Protein AF-A0A3M7QZY3-F1 (afdb_monomer)

Mean predicted aligned error: 18.74 Å

Solvent-accessible surface area (backbone atoms only — not comparable to full-atom values): 17366 Å² total; per-residue (Å²): 142,83,80,92,88,80,87,80,82,87,77,86,80,84,83,79,82,82,81,81,77,74,77,78,84,79,78,80,78,82,78,78,77,80,82,85,79,83,83,73,90,80,89,80,89,82,90,88,85,90,79,90,83,82,89,81,88,88,88,88,86,81,90,84,89,88,88,87,87,89,83,90,83,85,89,82,87,89,84,93,89,85,88,78,99,73,88,78,83,75,83,80,70,74,72,79,73,74,78,81,77,80,66,89,74,76,69,55,39,64,63,30,32,34,32,35,35,32,21,83,37,77,43,65,54,68,61,48,37,74,73,40,78,64,35,47,69,46,72,93,83,41,80,39,32,40,35,54,48,79,83,55,56,31,41,34,42,40,31,48,74,18,42,33,39,37,33,56,17,58,44,70,67,44,38,53,51,38,50,50,51,52,40,53,52,48,36,74,73,75,43,87,48,43,89,38,77,74,41,79,61,38,35,32,36,37,38,62,73,83,46,72,45,67,58,68,64,53,33,71,77,36,51,94,42,35,49,73,50,65,95,82,39,79,40,35,39,34,51,44,76,81,59,66,34,40,36,41,39,30,48,70,21,40,34,38,37,42,33,39,54,93,59,44,66,87,65,108

Secondary structure (DSSP, 8-state):
----------PPPPPPPP---PPPPPPPPPPPPPP-----------------------------PPP------------------S------PPPP-------TT---EEEEEEEEEE-SS---HHHHHHHSTTEE--TTT-SEEEEEEETTEEEEEEETTSEEEEEEESSHHHHHHHHHHHHHHHHHTT-----EEEEEEEEEEEEE-SS---HHHHHHHTTTTEE--TTT-SEEEEEETTTTEEEEEETTSEEEEEE-HHHHGGG-

Organism: Brachionus plicatilis (NCBI:txid10195)

Nearest PDB structures (foldseek):
  1cdw-assembly1_A  TM=9.814E-01  e=2.011E-25  Homo sapiens
  1vok-assembly5_A  TM=9.642E-01  e=1.275E-24  Arabidopsis thaliana
  4b0a-assembly1_A  TM=9.811E-01  e=1.012E-23  Saccharomyces cerevisiae
  6e16-assembly1_A  TM=9.785E-01  e=9.046E-24  Saccharomyces cerevisiae S288C
  8cen-assembly1_O  TM=9.851E-01  e=2.931E-23  Saccharomyces cerevisiae

Sequence (268 aa):
MDSQFSPFGITPSPAMPGSLLMPPPSLPPPSLPPPLTNERPSDTPPHSSNEKERNSDSKAGSVPPQSAQNSLSFPSSINLASYNPFSVQAPSTPLPSVPSATDSHLQPTLQNIVSTVNLGCNLELKKIALYARNAEYNPKRFAAVIMRIRSPRTTALIFSSGKMVCTGAKSEEDSRLAARKYARIIQKLGFPAKFMDFKIQNIVGSIDVGFCLRLECFHTCHSQFSSYEPELFPGLIYRLHEPKVVLLIFVSGKVVITGELSKMLFFF

Radius of gyration: 35.69 Å; Cα contacts (8 Å, |Δi|>4): 357; chains: 1; bounding box: 70×137×85 Å

Structure (mmCIF, N/CA/C/O backbone):
data_AF-A0A3M7QZY3-F1
#
_entry.id   AF-A0A3M7QZY3-F1
#
loop_
_atom_site.gro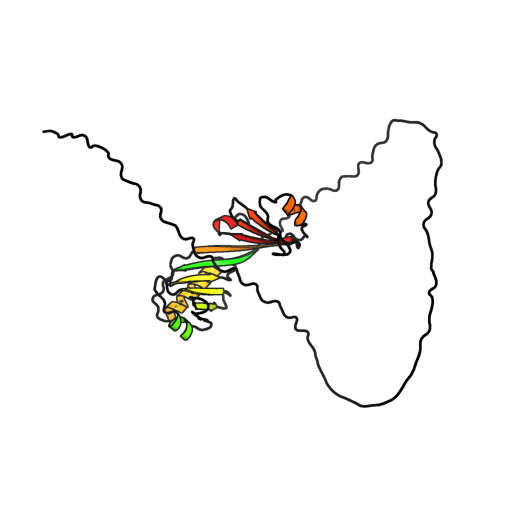up_PDB
_atom_site.id
_atom_site.type_symbol
_atom_site.label_atom_id
_atom_site.label_alt_id
_atom_site.label_comp_id
_atom_site.label_asym_id
_atom_site.label_entity_id
_atom_site.label_seq_id
_atom_site.pdbx_PDB_ins_code
_atom_site.Cartn_x
_atom_site.Cartn_y
_atom_site.Cartn_z
_atom_site.occupancy
_atom_site.B_iso_or_equiv
_atom_site.auth_seq_id
_atom_site.auth_comp_id
_atom_site.auth_asym_id
_atom_site.auth_atom_id
_atom_site.pdbx_PDB_model_num
ATOM 1 N N . MET A 1 1 ? -1.444 68.919 15.877 1.00 40.53 1 MET A N 1
ATOM 2 C CA . MET A 1 1 ? -0.970 69.409 14.568 1.00 40.53 1 MET A CA 1
ATOM 3 C C . MET A 1 1 ? 0.516 69.752 14.655 1.00 40.53 1 MET A C 1
ATOM 5 O O . MET A 1 1 ? 0.817 70.815 15.172 1.00 40.53 1 MET A O 1
ATOM 9 N N . ASP A 1 2 ? 1.485 68.986 14.141 1.00 39.25 2 ASP A N 1
ATOM 10 C CA . ASP A 1 2 ? 1.781 67.529 14.195 1.00 39.25 2 ASP A CA 1
ATOM 11 C C . ASP A 1 2 ? 3.149 67.297 13.491 1.00 39.25 2 ASP A C 1
ATOM 13 O O . ASP A 1 2 ? 3.568 68.156 12.722 1.00 39.25 2 ASP A O 1
ATOM 17 N N . SER A 1 3 ? 3.936 66.233 13.705 1.00 40.47 3 SER A N 1
ATOM 18 C CA . SER A 1 3 ? 3.799 65.010 14.526 1.00 40.47 3 SER A CA 1
ATOM 19 C C . SER A 1 3 ? 5.159 64.580 15.125 1.00 40.47 3 SER A C 1
ATOM 21 O O . SER A 1 3 ? 6.200 65.139 14.788 1.00 40.47 3 SER A O 1
ATOM 23 N N . GLN A 1 4 ? 5.184 63.545 15.977 1.00 42.88 4 GLN A N 1
ATOM 24 C CA . GLN A 1 4 ? 6.428 62.916 16.459 1.00 42.88 4 GLN A CA 1
ATOM 25 C C . GLN A 1 4 ? 7.163 62.145 15.344 1.00 42.88 4 GLN A C 1
ATOM 27 O O . GLN A 1 4 ? 6.519 61.460 14.554 1.00 42.88 4 GLN A O 1
ATOM 32 N N . PHE A 1 5 ? 8.501 62.162 15.359 1.00 39.72 5 PHE A N 1
ATOM 33 C CA . PHE A 1 5 ? 9.342 61.128 14.743 1.00 39.72 5 PHE A CA 1
ATOM 34 C C . PHE A 1 5 ? 10.592 60.892 15.599 1.00 39.72 5 PHE A C 1
ATOM 36 O O . PHE A 1 5 ? 11.385 61.803 15.826 1.00 39.72 5 PHE A O 1
ATOM 43 N N . SER A 1 6 ? 10.771 59.655 16.059 1.00 47.62 6 SER A N 1
ATOM 44 C CA . SER A 1 6 ? 11.966 59.168 16.751 1.00 47.62 6 SER A CA 1
ATOM 45 C C . SER A 1 6 ? 12.596 58.023 15.941 1.00 47.62 6 SER A C 1
ATOM 47 O O . SER A 1 6 ? 11.867 57.169 15.430 1.00 47.62 6 SER A O 1
ATOM 49 N N . PRO A 1 7 ? 13.932 57.969 15.791 1.00 48.97 7 PRO A N 1
ATOM 50 C CA . PRO A 1 7 ? 14.589 56.859 15.112 1.00 48.97 7 PRO A CA 1
ATOM 51 C C . PRO A 1 7 ? 14.766 55.679 16.078 1.00 48.97 7 PRO A C 1
ATOM 53 O O . PRO A 1 7 ? 15.514 55.764 17.051 1.00 48.97 7 PRO A O 1
ATOM 56 N N . PHE A 1 8 ? 14.093 54.560 15.804 1.00 40.59 8 PHE A N 1
ATOM 57 C CA . PHE A 1 8 ? 14.318 53.311 16.534 1.00 40.59 8 PHE A CA 1
ATOM 58 C C . PHE A 1 8 ? 15.637 52.657 16.103 1.00 40.59 8 PHE A C 1
ATOM 60 O O . PHE A 1 8 ? 15.857 52.393 14.922 1.00 40.59 8 PHE A O 1
ATOM 67 N N . GLY A 1 9 ? 16.499 52.359 17.077 1.00 36.09 9 GLY A N 1
ATOM 68 C CA . GLY A 1 9 ? 17.699 51.554 16.859 1.00 36.09 9 GLY A CA 1
ATOM 69 C C . GLY A 1 9 ? 17.352 50.081 16.635 1.00 36.09 9 GLY A C 1
ATOM 70 O O . GLY A 1 9 ? 16.555 49.507 17.375 1.00 36.09 9 GLY A O 1
ATOM 71 N N . ILE A 1 10 ? 17.974 49.463 15.630 1.00 41.94 10 ILE A N 1
ATOM 72 C CA . ILE A 1 10 ? 17.834 48.033 15.339 1.00 41.94 10 ILE A CA 1
ATOM 73 C C . ILE A 1 10 ? 18.952 47.279 16.063 1.00 41.94 10 ILE A C 1
ATOM 75 O O . ILE A 1 10 ? 20.116 47.368 15.675 1.00 41.94 10 ILE A O 1
ATOM 79 N N . THR A 1 11 ? 18.604 46.512 17.095 1.00 47.97 11 THR A N 1
ATOM 80 C CA . THR A 1 11 ? 19.491 45.503 17.689 1.00 47.97 11 THR A CA 1
ATOM 81 C C . THR A 1 11 ? 19.169 44.120 17.105 1.00 47.97 11 THR A C 1
ATOM 83 O O . THR A 1 11 ? 17.997 43.743 17.035 1.00 47.97 11 THR A O 1
ATOM 86 N N . PRO A 1 12 ? 20.167 43.335 16.656 1.00 41.22 12 PRO A N 1
ATOM 87 C CA . PRO A 1 12 ? 19.924 41.984 16.160 1.00 41.22 12 PRO A CA 1
ATOM 88 C C . PRO A 1 12 ? 19.652 41.015 17.321 1.00 41.22 12 PRO A C 1
ATOM 90 O O . PRO A 1 12 ? 20.386 40.977 18.308 1.00 41.22 12 PRO A O 1
ATOM 93 N N . SER A 1 13 ? 18.595 40.213 17.186 1.00 45.47 13 SER A N 1
ATOM 94 C CA . SER A 1 13 ? 18.202 39.192 18.167 1.00 45.47 13 SER A CA 1
ATOM 95 C C . SER A 1 13 ? 19.111 37.950 18.077 1.00 45.47 13 SER A C 1
ATOM 97 O O . SER A 1 13 ? 19.493 37.575 16.964 1.00 45.47 13 SER A O 1
ATOM 99 N N . PRO A 1 14 ? 19.474 37.287 19.195 1.00 43.03 14 PRO A N 1
ATOM 100 C CA . PRO A 1 14 ? 20.371 36.133 19.171 1.00 43.03 14 PRO A CA 1
ATOM 101 C C . PRO A 1 14 ? 19.704 34.884 18.573 1.00 43.03 14 PRO A C 1
ATOM 103 O O . PRO A 1 14 ? 18.538 34.585 18.833 1.00 43.03 14 PRO A O 1
ATOM 106 N N . ALA A 1 15 ? 20.472 34.125 17.790 1.00 43.81 15 ALA A N 1
ATOM 107 C CA . ALA A 1 15 ? 20.005 32.900 17.148 1.00 43.81 15 ALA A CA 1
ATOM 108 C C . ALA A 1 15 ? 19.768 31.764 18.163 1.00 43.81 15 ALA A C 1
ATOM 110 O O . ALA A 1 15 ? 20.633 31.455 18.983 1.00 43.81 15 ALA A O 1
ATOM 111 N N . MET A 1 16 ? 18.612 31.102 18.062 1.00 48.75 16 MET A N 1
ATOM 112 C CA . MET A 1 16 ? 18.314 29.876 18.812 1.00 48.75 16 MET A CA 1
ATOM 113 C C . MET A 1 16 ? 19.121 28.687 18.252 1.00 48.75 16 MET A C 1
ATOM 115 O O . MET A 1 16 ? 19.175 28.527 17.029 1.00 48.75 16 MET A O 1
ATOM 119 N N . PRO A 1 17 ? 19.720 27.827 19.099 1.00 41.06 17 PRO A N 1
ATOM 120 C CA . PRO A 1 17 ? 20.442 26.642 18.642 1.00 41.06 17 PRO A CA 1
ATOM 121 C C . PRO A 1 17 ? 19.494 25.576 18.068 1.00 41.06 17 PRO A C 1
ATOM 123 O O . PRO A 1 17 ? 18.331 25.467 18.455 1.00 41.06 17 PRO A O 1
ATOM 126 N N . GLY A 1 18 ? 20.011 24.796 17.115 1.00 40.78 18 GLY A N 1
ATOM 127 C CA . GLY A 1 18 ? 19.210 23.968 16.212 1.00 40.78 18 GLY A CA 1
ATOM 128 C C . GLY A 1 18 ? 18.364 22.883 16.882 1.00 40.78 18 GLY A C 1
ATOM 129 O O . GLY A 1 18 ? 18.852 22.064 17.662 1.00 40.78 18 GLY A O 1
ATOM 130 N N . SER A 1 19 ? 17.095 22.815 16.481 1.00 38.75 19 SER A N 1
ATOM 131 C CA . SER A 1 19 ? 16.216 21.682 16.747 1.00 38.75 19 SER A CA 1
ATOM 132 C C . SER A 1 19 ? 16.659 20.461 15.933 1.00 38.75 19 SER A C 1
ATOM 134 O O . SER A 1 19 ? 16.515 20.409 14.711 1.00 38.75 19 SER A O 1
ATOM 136 N N . LEU A 1 20 ? 17.178 19.444 16.625 1.00 39.75 20 LEU A N 1
ATOM 137 C CA . LEU A 1 20 ? 17.448 18.128 16.046 1.00 39.75 20 LEU A CA 1
ATOM 138 C C . LEU A 1 20 ? 16.134 17.489 15.569 1.00 39.75 20 LEU A C 1
ATOM 140 O O . LEU A 1 20 ? 15.381 16.918 16.359 1.00 39.75 20 LEU A O 1
ATOM 144 N N . LEU A 1 21 ? 15.863 17.568 14.264 1.00 40.03 21 LEU A N 1
ATOM 145 C CA . LEU A 1 21 ? 14.809 16.783 13.627 1.00 40.03 21 LEU A CA 1
ATOM 146 C C . LEU A 1 21 ? 15.160 15.294 13.724 1.00 40.03 21 LEU A C 1
ATOM 148 O O . LEU A 1 21 ? 16.000 14.792 12.976 1.00 40.03 21 LEU A O 1
ATOM 152 N N . MET A 1 22 ? 14.481 14.572 14.619 1.00 44.81 22 MET A N 1
ATOM 153 C CA . MET A 1 22 ? 14.466 13.111 14.564 1.00 44.81 22 MET A CA 1
ATOM 154 C C . MET A 1 22 ? 13.902 12.663 13.204 1.00 44.81 22 MET A C 1
ATOM 156 O O . MET A 1 22 ? 12.839 13.150 12.803 1.00 44.81 22 MET A O 1
ATOM 160 N N . PRO A 1 23 ? 14.556 11.723 12.497 1.00 43.47 23 PRO A N 1
ATOM 161 C CA . PRO A 1 23 ? 13.989 11.154 11.284 1.00 43.47 23 PRO A CA 1
ATOM 162 C C . PRO A 1 23 ? 12.699 10.379 11.614 1.00 43.47 23 PRO A C 1
ATOM 164 O O . PRO A 1 23 ? 12.595 9.779 12.689 1.00 43.47 23 PRO A O 1
ATOM 167 N N . PRO A 1 24 ? 11.701 10.367 10.710 1.00 47.47 24 PRO A N 1
ATOM 168 C CA . PRO A 1 24 ? 10.475 9.608 10.920 1.00 47.47 24 PRO A CA 1
ATOM 169 C C . PRO A 1 24 ? 10.773 8.100 11.011 1.00 47.47 24 PRO A C 1
ATOM 171 O O . PRO A 1 24 ? 11.695 7.621 10.346 1.00 47.47 24 PRO A O 1
ATOM 174 N N . PRO A 1 25 ? 9.991 7.330 11.793 1.00 41.91 25 PRO A N 1
ATOM 175 C CA . PRO A 1 25 ? 10.213 5.898 11.945 1.00 41.91 25 PRO A CA 1
ATOM 176 C C . PRO A 1 25 ? 10.091 5.186 10.595 1.00 41.91 25 PRO A C 1
ATOM 178 O O . PRO A 1 25 ? 9.092 5.331 9.885 1.00 41.91 25 PRO A O 1
ATOM 181 N N . SER A 1 26 ? 11.112 4.403 10.254 1.00 44.56 26 SER A N 1
ATOM 182 C CA . SER A 1 26 ? 11.139 3.585 9.048 1.00 44.56 26 SER A CA 1
ATOM 183 C C . SER A 1 26 ? 10.005 2.559 9.069 1.00 44.56 26 SER A C 1
ATOM 185 O O . SER A 1 26 ? 9.824 1.806 10.027 1.00 44.56 26 SER A O 1
ATOM 187 N N . LEU A 1 27 ? 9.223 2.523 7.987 1.00 43.53 27 LEU A N 1
ATOM 188 C CA . LEU A 1 27 ? 8.251 1.455 7.774 1.00 43.53 27 LEU A CA 1
ATOM 189 C C . LEU A 1 27 ? 9.001 0.120 7.620 1.00 43.53 27 LEU A C 1
ATOM 191 O O . LEU A 1 27 ? 10.016 0.084 6.917 1.00 43.53 27 LEU A O 1
ATOM 195 N N . PRO A 1 28 ? 8.526 -0.977 8.239 1.00 42.34 28 PRO A N 1
ATOM 196 C CA . PRO A 1 28 ? 9.143 -2.283 8.055 1.00 42.34 28 PRO A CA 1
ATOM 197 C C . PRO A 1 28 ? 9.031 -2.718 6.584 1.00 42.34 28 PRO A C 1
ATOM 199 O O . PRO A 1 28 ? 8.026 -2.406 5.933 1.00 42.34 28 PRO A O 1
ATOM 202 N N . PRO A 1 29 ? 10.030 -3.445 6.048 1.00 44.00 29 PRO A N 1
ATOM 203 C CA . PRO A 1 29 ? 9.991 -3.924 4.672 1.00 44.00 29 PRO A CA 1
ATOM 204 C C . PRO A 1 29 ? 8.783 -4.851 4.445 1.00 44.00 29 PRO A C 1
ATOM 206 O O . PRO A 1 29 ? 8.349 -5.540 5.376 1.00 44.00 29 PRO A O 1
ATOM 209 N N . PRO A 1 30 ? 8.222 -4.885 3.223 1.00 44.09 30 PRO A N 1
ATOM 210 C CA . PRO A 1 30 ? 7.102 -5.760 2.910 1.00 44.09 30 PRO A CA 1
ATOM 211 C C . PRO A 1 30 ? 7.511 -7.224 3.093 1.00 44.09 30 PRO A C 1
ATOM 213 O O . PRO A 1 30 ? 8.502 -7.679 2.524 1.00 44.09 30 PRO A O 1
ATOM 216 N N . SER A 1 31 ? 6.732 -7.967 3.879 1.00 48.41 31 SER A N 1
ATOM 217 C CA . SER A 1 31 ? 6.938 -9.400 4.074 1.00 48.41 31 SER A CA 1
ATOM 218 C C . SER A 1 31 ? 6.841 -10.129 2.734 1.00 48.41 31 SER A C 1
ATOM 220 O O . SER A 1 31 ? 5.797 -10.068 2.079 1.00 48.41 31 SER A O 1
ATOM 222 N N . LEU A 1 32 ? 7.895 -10.851 2.351 1.00 45.16 32 LEU A N 1
ATOM 223 C CA . LEU A 1 32 ? 7.827 -11.802 1.243 1.00 45.16 32 LEU A CA 1
ATOM 224 C C . LEU A 1 32 ? 6.717 -12.838 1.519 1.00 45.16 32 LEU A C 1
ATOM 226 O O . LEU A 1 32 ? 6.557 -13.264 2.670 1.00 45.16 32 LEU A O 1
ATOM 230 N N . PRO A 1 33 ? 5.932 -13.245 0.505 1.00 45.44 33 PRO A N 1
ATOM 231 C CA . PRO A 1 33 ? 5.004 -14.357 0.661 1.00 45.44 33 PRO A CA 1
ATOM 232 C C . PRO A 1 33 ? 5.790 -15.654 0.928 1.00 45.44 33 PRO A C 1
ATOM 234 O O . PRO A 1 33 ? 6.888 -15.817 0.389 1.00 45.44 33 PRO A O 1
ATOM 237 N N . PRO A 1 34 ? 5.256 -16.587 1.737 1.00 45.09 34 PRO A N 1
ATOM 238 C CA . PRO A 1 34 ? 5.898 -17.881 1.941 1.00 45.09 34 PRO A CA 1
ATOM 239 C C . PRO A 1 34 ? 5.959 -18.667 0.618 1.00 45.09 34 PRO A C 1
ATOM 241 O O . PRO A 1 34 ? 5.064 -18.510 -0.221 1.00 45.09 34 PRO A O 1
ATOM 244 N N . PRO A 1 35 ? 6.984 -19.516 0.419 1.00 35.28 35 PRO A N 1
ATOM 245 C CA . PRO A 1 35 ? 7.087 -20.340 -0.777 1.00 35.28 35 PRO A CA 1
ATOM 246 C C . PRO A 1 35 ? 5.906 -21.312 -0.872 1.00 35.28 35 PRO A C 1
ATOM 248 O O . PRO A 1 35 ? 5.475 -21.892 0.125 1.00 35.28 35 PRO A O 1
ATOM 251 N N . LEU A 1 36 ? 5.399 -21.498 -2.091 1.00 35.72 36 LEU A N 1
ATOM 252 C CA . LEU A 1 36 ? 4.397 -22.515 -2.398 1.00 35.72 36 LEU A CA 1
ATOM 253 C C . LEU A 1 36 ? 5.020 -23.903 -2.212 1.00 35.72 36 LEU A C 1
ATOM 255 O O . LEU A 1 36 ? 5.902 -24.302 -2.971 1.00 35.72 36 LEU A O 1
ATOM 259 N N . THR A 1 37 ? 4.553 -24.644 -1.212 1.00 36.31 37 THR A N 1
ATOM 260 C CA . THR A 1 37 ? 4.838 -26.073 -1.079 1.00 36.31 37 THR A CA 1
ATOM 261 C C . THR A 1 37 ? 4.129 -26.829 -2.200 1.00 36.31 37 THR A C 1
ATOM 263 O O . THR A 1 37 ? 2.900 -26.824 -2.269 1.00 36.31 37 THR A O 1
ATOM 266 N N . ASN A 1 38 ? 4.901 -27.481 -3.074 1.00 33.91 38 ASN A N 1
ATOM 267 C CA . ASN A 1 38 ? 4.371 -28.404 -4.078 1.00 33.91 38 ASN A CA 1
ATOM 268 C C . ASN A 1 38 ? 3.828 -29.667 -3.391 1.00 33.91 38 ASN A C 1
ATOM 270 O O . ASN A 1 38 ? 4.553 -30.646 -3.212 1.00 33.91 38 ASN A O 1
ATOM 274 N N . GLU A 1 39 ? 2.544 -29.645 -3.041 1.00 32.69 39 GLU A N 1
ATOM 275 C CA . GLU A 1 39 ? 1.769 -30.846 -2.729 1.00 32.69 39 GLU A CA 1
ATOM 276 C C . GLU A 1 39 ? 1.711 -31.725 -3.990 1.00 32.69 39 GLU A C 1
ATOM 278 O O . GLU A 1 39 ? 1.107 -31.357 -5.001 1.00 32.69 39 GLU A O 1
ATOM 283 N N . ARG A 1 40 ? 2.381 -32.880 -3.955 1.00 34.00 40 ARG A N 1
ATOM 284 C CA . ARG A 1 40 ? 2.305 -33.900 -5.008 1.00 34.00 40 ARG A CA 1
ATOM 285 C C . ARG A 1 40 ? 1.158 -34.855 -4.654 1.00 34.00 40 ARG A C 1
ATOM 287 O O . ARG A 1 40 ? 1.180 -35.377 -3.542 1.00 34.00 40 ARG A O 1
ATOM 294 N N . PRO A 1 41 ? 0.191 -35.127 -5.548 1.00 33.75 41 PRO A N 1
ATOM 295 C CA . PRO A 1 41 ? -0.873 -36.075 -5.242 1.00 33.75 41 PRO A CA 1
ATOM 296 C C . PRO A 1 41 ? -0.311 -37.500 -5.198 1.00 33.75 41 PRO A C 1
ATOM 298 O O . PRO A 1 41 ? 0.402 -37.923 -6.110 1.00 33.75 41 PRO A O 1
ATOM 301 N N . SER A 1 42 ? -0.640 -38.237 -4.139 1.00 33.12 42 SER A N 1
ATOM 302 C CA . SER A 1 42 ? -0.405 -39.677 -4.029 1.00 33.12 42 SER A CA 1
ATOM 303 C C . SER A 1 42 ? -1.742 -40.382 -3.818 1.00 33.12 42 SER A C 1
ATOM 305 O O . SER A 1 42 ? -2.227 -40.473 -2.690 1.00 33.12 42 SER A O 1
ATOM 307 N N . ASP A 1 43 ? -2.334 -40.856 -4.912 1.00 35.31 43 ASP A N 1
ATOM 308 C CA . ASP A 1 43 ? -3.474 -41.768 -4.858 1.00 35.31 43 ASP A CA 1
ATOM 309 C C . ASP A 1 43 ? -3.035 -43.149 -4.352 1.00 35.31 43 ASP A C 1
ATOM 311 O O . ASP A 1 43 ? -1.960 -43.646 -4.700 1.00 35.31 43 ASP A O 1
ATOM 315 N N . THR A 1 44 ? -3.910 -43.798 -3.584 1.00 37.69 44 THR A N 1
ATOM 316 C CA . THR A 1 44 ? -3.761 -45.190 -3.139 1.00 37.69 44 THR A CA 1
ATOM 317 C C . THR A 1 44 ? -5.047 -45.950 -3.445 1.00 37.69 44 THR A C 1
ATOM 319 O O . THR A 1 44 ? -6.132 -45.470 -3.113 1.00 37.69 44 THR A O 1
ATOM 322 N N . PRO A 1 45 ? -4.952 -47.163 -4.009 1.00 36.16 45 PRO A N 1
ATOM 323 C CA . PRO A 1 45 ? -5.793 -48.261 -3.519 1.00 36.16 45 PRO A CA 1
ATOM 324 C C . PRO A 1 45 ? -4.977 -49.529 -3.156 1.00 36.16 45 PRO A C 1
ATOM 326 O O . PRO A 1 45 ? -3.783 -49.588 -3.447 1.00 36.16 45 PRO A O 1
ATOM 329 N N . PRO A 1 46 ? -5.576 -50.522 -2.462 1.00 45.31 46 PRO A N 1
ATOM 330 C CA . PRO A 1 46 ? -4.824 -51.460 -1.615 1.00 45.31 46 PRO A CA 1
ATOM 331 C C . PRO A 1 46 ? -4.783 -52.933 -2.092 1.00 45.31 46 PRO A C 1
ATOM 333 O O . PRO A 1 46 ? -5.488 -53.312 -3.022 1.00 45.31 46 PRO A O 1
ATOM 336 N N . HIS A 1 47 ? -4.058 -53.762 -1.313 1.00 30.50 47 HIS A N 1
ATOM 337 C CA . HIS A 1 47 ? -4.027 -55.246 -1.291 1.00 30.50 47 HIS A CA 1
ATOM 338 C C . HIS A 1 47 ? -3.358 -55.980 -2.486 1.00 30.50 47 HIS A C 1
ATOM 340 O O . HIS A 1 47 ? -3.409 -55.503 -3.609 1.00 30.50 47 HIS A O 1
ATOM 346 N N . SER A 1 48 ? -2.775 -57.191 -2.368 1.00 26.48 48 SER A N 1
ATOM 347 C CA . SER A 1 48 ? -2.066 -57.904 -1.268 1.00 26.48 48 SER A CA 1
ATOM 348 C C . SER A 1 48 ? -1.634 -59.315 -1.734 1.00 26.48 48 SER A C 1
ATOM 350 O O . SER A 1 48 ? -2.517 -60.048 -2.171 1.00 26.48 48 SER A O 1
ATOM 352 N N . SER A 1 49 ? -0.378 -59.757 -1.531 1.00 28.98 49 SER A N 1
ATOM 353 C CA . SER A 1 49 ? -0.000 -61.195 -1.399 1.00 28.98 49 SER A CA 1
ATOM 354 C C . SER A 1 49 ? 1.501 -61.415 -1.111 1.00 28.98 49 SER A C 1
ATOM 356 O O . SER A 1 49 ? 2.337 -60.617 -1.527 1.00 28.98 49 SER A O 1
ATOM 358 N N . ASN A 1 50 ? 1.831 -62.509 -0.409 1.00 26.83 50 ASN A N 1
ATOM 359 C CA . ASN A 1 50 ? 3.196 -62.966 -0.079 1.00 26.83 50 ASN A CA 1
ATOM 360 C C . ASN A 1 50 ? 3.899 -63.692 -1.246 1.00 26.83 50 ASN A C 1
ATOM 362 O O . ASN A 1 50 ? 3.204 -64.293 -2.055 1.00 26.83 50 ASN A O 1
ATOM 366 N N . GLU A 1 51 ? 5.244 -63.740 -1.232 1.00 30.09 51 GLU A N 1
ATOM 367 C CA . GLU A 1 51 ? 6.134 -64.943 -1.175 1.00 30.09 51 GLU A CA 1
ATOM 368 C C . GLU A 1 51 ? 7.614 -64.529 -1.444 1.00 30.09 51 GLU A C 1
ATOM 370 O O . GLU A 1 51 ? 7.855 -63.563 -2.159 1.00 30.09 51 GLU A O 1
ATOM 375 N N . LYS A 1 52 ? 8.614 -64.943 -0.635 1.00 28.73 52 LYS A N 1
ATOM 376 C CA . LYS A 1 52 ? 9.588 -66.063 -0.839 1.00 28.73 52 LYS A CA 1
ATOM 377 C C . LYS A 1 52 ? 10.229 -66.111 -2.253 1.00 28.73 52 LYS A C 1
ATOM 379 O O . LYS A 1 52 ? 9.514 -65.977 -3.228 1.00 28.73 52 LYS A O 1
ATOM 384 N N . GLU A 1 53 ? 11.536 -66.345 -2.469 1.00 29.73 53 GLU A N 1
ATOM 385 C CA . GLU A 1 53 ? 12.622 -66.907 -1.631 1.00 29.73 53 GLU A CA 1
ATOM 386 C C . GLU A 1 53 ? 14.049 -66.601 -2.206 1.00 29.73 53 GLU A C 1
ATOM 388 O O . GLU A 1 53 ? 14.169 -66.318 -3.389 1.00 29.73 53 GLU A O 1
ATOM 393 N N . ARG A 1 54 ? 15.107 -66.769 -1.378 1.00 27.56 54 ARG A N 1
ATOM 394 C CA . ARG A 1 54 ? 16.528 -67.173 -1.669 1.00 27.56 54 ARG A CA 1
ATOM 395 C C . ARG A 1 54 ? 17.489 -66.445 -2.656 1.00 27.56 54 ARG A C 1
ATOM 397 O O . ARG A 1 54 ? 17.187 -66.289 -3.824 1.00 27.56 54 ARG A O 1
ATOM 404 N N . ASN A 1 55 ? 18.731 -66.256 -2.150 1.00 27.45 55 ASN A N 1
ATOM 405 C CA . ASN A 1 55 ? 20.096 -66.544 -2.698 1.00 27.45 55 ASN A CA 1
ATOM 406 C C . ASN A 1 55 ? 20.498 -66.215 -4.165 1.00 27.45 55 ASN A C 1
ATOM 408 O O . ASN A 1 55 ? 19.686 -66.292 -5.069 1.00 27.45 55 ASN A O 1
ATOM 412 N N . SER A 1 56 ? 21.781 -66.017 -4.521 1.00 28.70 56 SER A N 1
ATOM 413 C CA . SER A 1 56 ? 23.026 -65.650 -3.803 1.00 28.70 56 SER A CA 1
ATOM 414 C C . SER A 1 56 ? 24.141 -65.318 -4.831 1.00 28.70 56 SER A C 1
ATOM 416 O O . SER A 1 56 ? 24.002 -65.615 -6.010 1.00 28.70 56 SER A O 1
ATOM 418 N N . ASP A 1 57 ? 25.262 -64.760 -4.353 1.00 28.61 57 ASP A N 1
ATOM 419 C CA . ASP A 1 57 ? 26.623 -64.876 -4.923 1.00 28.61 57 ASP A CA 1
ATOM 420 C C . ASP A 1 57 ? 27.083 -64.157 -6.226 1.00 28.61 57 ASP A C 1
ATOM 422 O O . ASP A 1 57 ? 26.804 -64.550 -7.350 1.00 28.61 57 ASP A O 1
ATOM 426 N N . SER A 1 58 ? 28.060 -63.260 -6.005 1.00 29.41 58 SER A N 1
ATOM 427 C CA . SER A 1 58 ? 29.440 -63.339 -6.542 1.00 29.41 58 SER A CA 1
ATOM 428 C C . SER A 1 58 ? 29.859 -62.799 -7.936 1.00 29.41 58 SER A C 1
ATOM 430 O O . SER A 1 58 ? 29.705 -63.441 -8.969 1.00 29.41 58 SER A O 1
ATOM 432 N N . LYS A 1 59 ? 30.751 -61.791 -7.836 1.00 30.14 59 LYS A N 1
ATOM 433 C CA . LYS A 1 59 ? 32.075 -61.642 -8.505 1.00 30.14 59 LYS A CA 1
ATOM 434 C C . LYS A 1 59 ? 32.220 -60.754 -9.758 1.00 30.14 59 LYS A C 1
ATOM 436 O O . LYS A 1 59 ? 31.304 -60.519 -10.530 1.00 30.14 59 LYS A O 1
ATOM 441 N N . ALA A 1 60 ? 33.440 -60.222 -9.886 1.00 28.69 60 ALA A N 1
ATOM 442 C CA . ALA A 1 60 ? 33.867 -59.181 -10.820 1.00 28.69 60 ALA A CA 1
ATOM 443 C C . ALA A 1 60 ? 34.429 -59.714 -12.155 1.00 28.69 60 ALA A C 1
ATOM 445 O O . ALA A 1 60 ? 34.925 -60.838 -12.225 1.00 28.69 60 ALA A O 1
ATOM 446 N N . GLY A 1 61 ? 34.445 -58.846 -13.172 1.00 27.52 61 GLY A N 1
ATOM 447 C CA . GLY A 1 61 ? 35.104 -59.024 -14.472 1.00 27.52 61 GLY A CA 1
ATOM 448 C C . GLY A 1 61 ? 35.243 -57.672 -15.190 1.00 27.52 61 GLY A C 1
ATOM 449 O O . GLY A 1 61 ? 34.466 -56.758 -14.921 1.00 27.52 61 GLY A O 1
ATOM 450 N N . SER A 1 62 ? 36.257 -57.503 -16.044 1.00 29.98 62 SER A N 1
ATOM 451 C CA . SER A 1 62 ? 36.762 -56.180 -16.464 1.00 29.98 62 SER A CA 1
ATOM 452 C C . SER A 1 62 ? 37.100 -56.065 -17.960 1.00 29.98 62 SER A C 1
ATOM 454 O O . SER A 1 62 ? 37.651 -57.023 -18.493 1.00 29.98 62 SER A O 1
ATOM 456 N N . VAL A 1 63 ? 36.961 -54.841 -18.525 1.00 35.72 63 VAL A N 1
ATOM 457 C CA . VAL A 1 63 ? 37.695 -54.288 -19.713 1.00 35.72 63 VAL A CA 1
ATOM 458 C C . VAL A 1 63 ? 37.289 -54.840 -21.111 1.00 35.72 63 VAL A C 1
ATOM 460 O O . VAL A 1 63 ? 37.023 -56.033 -21.208 1.00 35.72 63 VAL A O 1
ATOM 463 N N . PRO A 1 64 ? 37.335 -54.075 -22.242 1.00 43.25 64 PRO A N 1
ATOM 464 C CA . PRO A 1 64 ? 37.157 -52.624 -22.526 1.00 43.25 64 PRO A CA 1
ATOM 465 C C . PRO A 1 64 ? 36.150 -52.333 -23.701 1.00 43.25 64 PRO A C 1
ATOM 467 O O . PRO A 1 64 ? 35.564 -53.269 -24.244 1.00 43.25 64 PRO A O 1
ATOM 470 N N . PRO A 1 65 ? 35.932 -51.069 -24.150 1.00 36.91 65 PRO A N 1
ATOM 471 C CA . PRO A 1 65 ? 35.038 -50.750 -25.282 1.00 36.91 65 PRO A CA 1
ATOM 472 C C . PRO A 1 65 ? 35.731 -50.710 -26.664 1.00 36.91 65 PRO A C 1
ATOM 474 O O . PRO A 1 65 ? 36.938 -50.489 -26.759 1.00 36.91 65 PRO A O 1
ATOM 477 N N . GLN A 1 66 ? 34.946 -50.844 -27.745 1.00 31.30 66 GLN A N 1
ATOM 478 C CA . GLN A 1 66 ? 35.391 -50.644 -29.136 1.00 31.30 66 GLN A CA 1
ATOM 479 C C . GLN A 1 66 ? 34.929 -49.305 -29.738 1.00 31.30 66 GLN A C 1
ATOM 481 O O . GLN A 1 66 ? 33.935 -48.707 -29.333 1.00 31.30 66 GLN A O 1
ATOM 486 N N . SER A 1 67 ? 35.713 -48.847 -30.712 1.00 27.95 67 SER A N 1
ATOM 487 C CA . SER A 1 67 ? 35.707 -47.526 -31.346 1.00 27.95 67 SER A CA 1
ATOM 488 C C . SER A 1 67 ? 34.764 -47.381 -32.546 1.00 27.95 67 SER A C 1
ATOM 490 O O . SER A 1 67 ? 34.622 -48.316 -33.330 1.00 27.95 67 SER A O 1
ATOM 492 N N . ALA A 1 68 ? 34.308 -46.151 -32.804 1.00 32.19 68 ALA A N 1
ATOM 493 C CA . ALA A 1 68 ? 33.924 -45.691 -34.140 1.00 32.19 68 ALA A CA 1
ATOM 494 C C . ALA A 1 68 ? 34.639 -44.363 -34.457 1.00 32.19 68 ALA A C 1
ATOM 496 O O . ALA A 1 68 ? 34.706 -43.468 -33.615 1.00 32.19 68 ALA A O 1
ATOM 497 N N . GLN A 1 69 ? 35.221 -44.267 -35.652 1.00 29.30 69 GLN A N 1
ATOM 498 C CA . GLN A 1 69 ? 36.067 -43.159 -36.106 1.00 29.30 69 GLN A CA 1
ATOM 499 C C . GLN A 1 69 ? 35.266 -42.174 -36.973 1.00 29.30 69 GLN A C 1
ATOM 501 O O . GLN A 1 69 ? 34.412 -42.605 -37.743 1.00 29.30 69 GLN A O 1
ATOM 506 N N . ASN A 1 70 ? 35.621 -40.883 -36.956 1.00 30.50 70 ASN A N 1
ATOM 507 C CA . ASN A 1 70 ? 36.211 -40.260 -38.152 1.00 30.50 70 ASN A CA 1
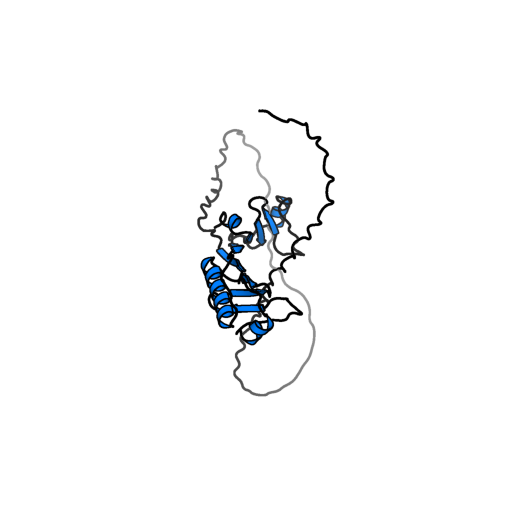ATOM 508 C C . ASN A 1 70 ? 36.758 -38.848 -37.892 1.00 30.50 70 ASN A C 1
ATOM 510 O O . ASN A 1 70 ? 36.129 -38.014 -37.247 1.00 30.50 70 ASN A O 1
ATOM 514 N N . SER A 1 71 ? 37.950 -38.597 -38.430 1.00 29.42 71 SER A N 1
ATOM 515 C CA . SER A 1 71 ? 38.691 -37.336 -38.348 1.00 29.42 71 SER A CA 1
ATOM 516 C C . SER A 1 71 ? 38.470 -36.464 -39.585 1.00 29.42 71 SER A C 1
ATOM 518 O O . SER A 1 71 ? 38.498 -36.968 -40.706 1.00 29.42 71 SER A O 1
ATOM 520 N N . LEU A 1 72 ? 38.341 -35.151 -39.388 1.00 28.94 72 LEU A N 1
ATOM 521 C CA . LEU A 1 72 ? 38.329 -34.163 -40.470 1.00 28.94 72 LEU A CA 1
ATOM 522 C C . LEU A 1 72 ? 39.733 -33.990 -41.071 1.00 28.94 72 LEU A C 1
ATOM 524 O O . LEU A 1 72 ? 40.709 -33.838 -40.338 1.00 28.94 72 LEU A O 1
ATOM 528 N N . SER A 1 73 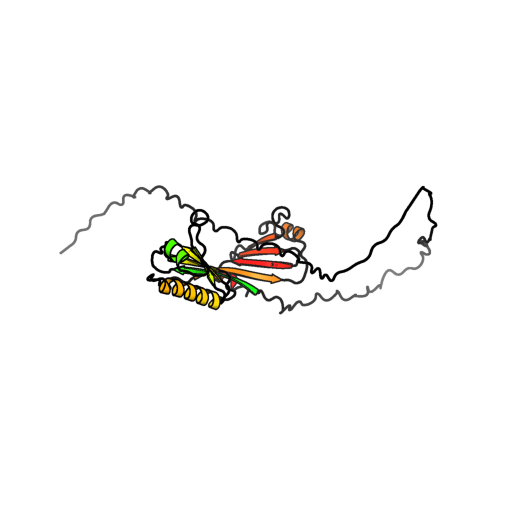? 39.820 -33.964 -42.401 1.00 31.25 73 SER A N 1
ATOM 529 C CA . SER A 1 73 ? 41.041 -33.686 -43.162 1.00 31.25 73 SER A CA 1
ATOM 530 C C . SER A 1 73 ? 40.940 -32.345 -43.899 1.00 31.25 73 SER A C 1
ATOM 532 O O . SER A 1 73 ? 39.918 -32.025 -44.504 1.00 31.25 73 SER A O 1
ATOM 534 N N . PHE A 1 74 ? 42.018 -31.558 -43.859 1.00 33.22 74 PHE A N 1
ATOM 535 C CA . PHE A 1 74 ? 42.167 -30.324 -44.635 1.00 33.22 74 PHE A CA 1
ATOM 536 C C . PHE A 1 74 ? 42.925 -30.604 -45.945 1.00 33.22 74 PHE A C 1
ATOM 538 O O . PHE A 1 74 ? 43.963 -31.267 -45.892 1.00 33.22 74 PHE A O 1
ATOM 545 N N . PRO A 1 75 ? 42.492 -30.059 -47.095 1.00 33.72 75 PRO A N 1
ATOM 546 C CA . PRO A 1 75 ? 43.331 -29.927 -48.279 1.00 33.72 75 PRO A CA 1
ATOM 547 C C . PRO A 1 75 ? 43.990 -28.538 -48.346 1.00 33.72 75 PRO A C 1
ATOM 549 O O . PRO A 1 75 ? 43.353 -27.515 -48.095 1.00 33.72 75 PRO A O 1
ATOM 552 N N . SER A 1 76 ? 45.263 -28.511 -48.739 1.00 31.23 76 SER A N 1
ATOM 553 C CA . SER A 1 76 ? 46.060 -27.294 -48.935 1.00 31.23 76 SER A CA 1
ATOM 554 C C . SER A 1 76 ? 46.379 -27.057 -50.417 1.00 31.23 76 SER A C 1
ATOM 556 O O . SER A 1 76 ? 46.622 -28.018 -51.139 1.00 31.23 76 SER A O 1
ATOM 558 N N . SER A 1 77 ? 46.499 -25.768 -50.773 1.00 35.06 77 SER A N 1
ATOM 559 C CA . SER A 1 77 ? 47.255 -25.165 -51.899 1.00 35.06 77 SER A CA 1
ATOM 560 C C . SER A 1 77 ? 46.793 -25.339 -53.368 1.00 35.06 77 SER A C 1
ATOM 562 O O . SER A 1 77 ? 45.996 -26.210 -53.696 1.00 35.06 77 SER A O 1
ATOM 564 N N . ILE A 1 78 ? 47.365 -24.462 -54.233 1.00 33.47 78 ILE A N 1
ATOM 565 C CA . ILE A 1 78 ? 47.156 -24.204 -55.691 1.00 33.47 78 ILE A CA 1
ATOM 566 C C . ILE A 1 78 ? 46.124 -23.072 -55.966 1.00 33.47 78 ILE A C 1
ATOM 568 O O . ILE A 1 78 ? 45.013 -23.138 -55.462 1.00 33.47 78 ILE A O 1
ATOM 572 N N . ASN A 1 79 ? 46.384 -21.990 -56.730 1.00 32.81 79 ASN A N 1
ATOM 573 C CA . ASN A 1 79 ? 47.578 -21.510 -57.464 1.00 32.81 79 ASN A CA 1
ATOM 574 C C . ASN A 1 79 ? 47.658 -19.956 -57.450 1.00 32.81 79 ASN A C 1
ATOM 576 O O . ASN A 1 79 ? 46.634 -19.300 -57.272 1.00 32.81 79 ASN A O 1
ATOM 580 N N . LEU A 1 80 ? 48.831 -19.360 -57.712 1.00 36.28 80 LEU A N 1
ATOM 581 C CA . LEU A 1 80 ? 49.044 -17.902 -57.799 1.00 36.28 80 LEU A CA 1
ATOM 582 C C . LEU A 1 80 ? 49.539 -17.497 -59.200 1.00 36.28 80 LEU A C 1
ATOM 584 O O . LEU A 1 80 ? 50.744 -17.461 -59.429 1.00 36.28 80 LEU A O 1
ATOM 588 N N . ALA A 1 81 ? 48.623 -17.160 -60.118 1.00 34.75 81 ALA A N 1
ATOM 589 C CA . ALA A 1 81 ? 48.928 -16.413 -61.351 1.00 34.75 81 ALA A CA 1
ATOM 590 C C . ALA A 1 81 ? 47.654 -15.976 -62.106 1.00 34.75 81 ALA A C 1
ATOM 592 O O . ALA A 1 81 ? 47.165 -16.711 -62.961 1.00 34.75 81 ALA A O 1
ATOM 593 N N . SER A 1 82 ? 47.128 -14.778 -61.822 1.00 32.50 82 SER A N 1
ATOM 594 C CA . SER A 1 82 ? 46.371 -13.917 -62.761 1.00 32.50 82 SER A CA 1
ATOM 595 C C . SER A 1 82 ? 46.023 -12.586 -62.087 1.00 32.50 82 SER A C 1
ATOM 597 O O . SER A 1 82 ? 45.746 -12.544 -60.892 1.00 32.50 82 SER A O 1
ATOM 599 N N . TYR A 1 83 ? 46.080 -11.493 -62.845 1.00 29.83 83 TYR A N 1
ATOM 600 C CA . TYR A 1 83 ? 46.097 -10.114 -62.344 1.00 29.83 83 TYR A CA 1
ATOM 601 C C . TYR A 1 83 ? 44.826 -9.356 -62.751 1.00 29.83 83 TYR A C 1
ATOM 603 O O . TYR A 1 83 ? 44.535 -9.291 -63.942 1.00 29.83 83 TYR A O 1
ATOM 611 N N . ASN A 1 84 ? 44.118 -8.729 -61.800 1.00 41.19 84 ASN A N 1
ATOM 612 C CA . ASN A 1 84 ? 43.349 -7.501 -62.066 1.00 41.19 84 ASN A CA 1
ATOM 613 C C . ASN A 1 84 ? 42.963 -6.769 -60.754 1.00 41.19 84 ASN A C 1
ATOM 615 O O . ASN A 1 84 ? 42.240 -7.350 -59.946 1.00 41.19 84 ASN A O 1
ATOM 619 N N . PRO A 1 85 ? 43.409 -5.519 -60.503 1.00 39.31 85 PRO A N 1
ATOM 620 C CA . PRO A 1 85 ? 43.202 -4.829 -59.222 1.00 39.31 85 PRO A CA 1
ATOM 621 C C . PRO A 1 85 ? 41.982 -3.882 -59.175 1.00 39.31 85 PRO A C 1
ATOM 623 O O . PRO A 1 85 ? 41.930 -3.008 -58.314 1.00 39.31 85 PRO A O 1
ATOM 626 N N . PHE A 1 86 ? 41.001 -4.020 -60.074 1.00 44.62 86 PHE A N 1
ATOM 627 C CA . PHE A 1 86 ? 39.763 -3.224 -60.061 1.00 44.62 86 PHE A CA 1
ATOM 628 C C . PHE A 1 86 ? 38.525 -4.082 -60.362 1.00 44.62 86 PHE A C 1
ATOM 630 O O . PHE A 1 86 ? 38.596 -5.038 -61.127 1.00 44.62 86 PHE A O 1
ATOM 637 N N . SER A 1 87 ? 37.382 -3.680 -59.789 1.00 43.25 87 SER A N 1
ATOM 638 C CA . SER A 1 87 ? 36.066 -4.3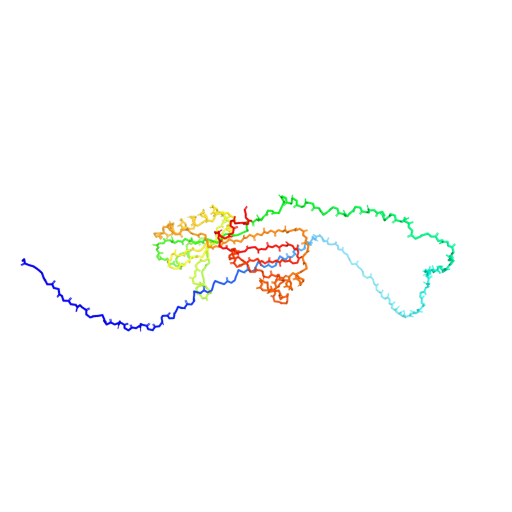39 -59.869 1.00 43.25 87 SER A CA 1
ATOM 639 C C . SER A 1 87 ? 35.908 -5.662 -59.096 1.00 43.25 87 SER A C 1
ATOM 641 O O . SER A 1 87 ? 35.746 -6.731 -59.681 1.00 43.25 87 SER A O 1
ATOM 643 N N . VAL A 1 88 ? 35.768 -5.556 -57.771 1.00 37.44 88 VAL A N 1
ATOM 644 C CA . VAL A 1 88 ? 34.906 -6.471 -57.001 1.00 37.44 88 VAL A CA 1
ATOM 645 C C . VAL A 1 88 ? 33.860 -5.626 -56.280 1.00 37.44 88 VAL A C 1
ATOM 647 O O . VAL A 1 88 ? 34.152 -4.984 -55.272 1.00 37.44 88 VAL A O 1
ATOM 650 N N . GLN A 1 89 ? 32.635 -5.597 -56.809 1.00 44.56 89 GLN A N 1
ATOM 651 C CA . GLN A 1 89 ? 31.488 -5.112 -56.046 1.00 44.56 89 GLN A CA 1
ATOM 652 C C . GLN A 1 89 ? 31.241 -6.100 -54.904 1.00 44.56 89 GLN A C 1
ATOM 654 O O . GLN A 1 89 ? 30.953 -7.271 -55.147 1.00 44.56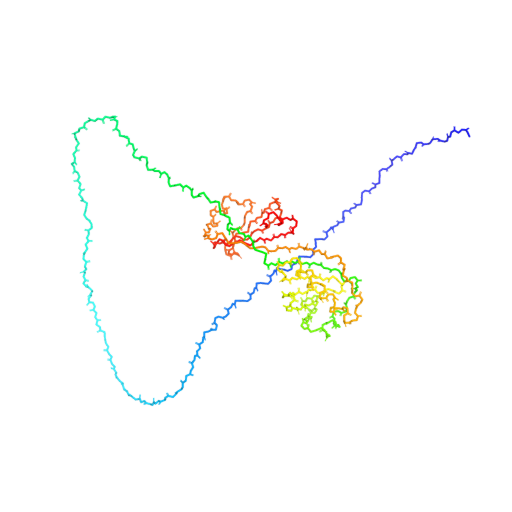 89 GLN A O 1
ATOM 659 N N . ALA A 1 90 ? 31.360 -5.638 -53.659 1.00 45.38 90 ALA A N 1
ATOM 660 C CA . ALA A 1 90 ? 30.904 -6.425 -52.525 1.00 45.38 90 ALA A CA 1
ATOM 661 C C . ALA A 1 90 ? 29.384 -6.633 -52.655 1.00 45.38 90 ALA A C 1
ATOM 663 O O . ALA A 1 90 ? 28.672 -5.653 -52.902 1.00 45.38 90 ALA A O 1
ATOM 664 N N . PRO A 1 91 ? 28.857 -7.860 -52.486 1.00 43.56 91 PRO A N 1
ATOM 665 C CA . PRO A 1 91 ? 27.421 -8.047 -52.398 1.00 43.56 91 PRO A CA 1
ATOM 666 C C . PRO A 1 91 ? 26.929 -7.300 -51.160 1.00 43.56 91 PRO A C 1
ATOM 668 O O . PRO A 1 91 ? 27.288 -7.634 -50.030 1.00 43.56 91 PRO A O 1
ATOM 671 N N . SER A 1 92 ? 26.114 -6.270 -51.377 1.00 45.69 92 SER A N 1
ATOM 672 C CA . SER A 1 92 ? 25.439 -5.538 -50.313 1.00 45.69 92 SER A CA 1
ATOM 673 C C . SER A 1 92 ? 24.381 -6.441 -49.683 1.00 45.69 92 SER A C 1
ATOM 675 O O . SER A 1 92 ? 23.201 -6.364 -50.029 1.00 45.69 92 SER A O 1
ATOM 677 N N . THR A 1 93 ? 24.804 -7.317 -48.766 1.00 55.25 93 THR A N 1
ATOM 678 C CA . THR A 1 93 ? 23.889 -7.985 -47.840 1.00 55.25 93 THR A CA 1
ATOM 679 C C . THR A 1 93 ? 23.101 -6.888 -47.136 1.00 55.25 93 THR A C 1
ATOM 681 O O . THR A 1 93 ? 23.731 -6.061 -46.464 1.00 55.25 93 THR A O 1
ATOM 684 N N . PRO A 1 94 ? 21.766 -6.824 -47.290 1.00 46.44 94 PRO A N 1
ATOM 685 C CA . PRO A 1 94 ? 20.984 -5.851 -46.554 1.00 46.44 94 PRO A CA 1
ATOM 686 C C . PRO A 1 94 ? 21.234 -6.097 -45.070 1.00 46.44 94 PRO A C 1
ATOM 688 O O . PRO A 1 94 ? 21.074 -7.219 -44.583 1.00 46.44 94 PRO A O 1
ATOM 691 N N . LEU A 1 95 ? 21.674 -5.049 -44.370 1.00 50.09 95 LEU A N 1
ATOM 692 C CA . LEU A 1 95 ? 21.782 -5.065 -42.918 1.00 50.09 95 LEU A CA 1
ATOM 693 C C . LEU A 1 95 ? 20.427 -5.555 -42.381 1.00 50.09 95 LEU A C 1
ATOM 695 O O . LEU A 1 95 ? 19.409 -5.017 -42.831 1.00 50.09 95 LEU A O 1
ATOM 699 N N . PRO A 1 96 ? 20.372 -6.569 -41.492 1.00 51.78 96 PRO A N 1
ATOM 700 C CA . PRO A 1 96 ? 19.102 -7.037 -40.961 1.00 51.78 96 PRO A CA 1
ATOM 701 C C . PRO A 1 96 ? 18.383 -5.831 -40.371 1.00 51.78 96 PRO A C 1
ATOM 703 O O . PRO A 1 96 ? 18.914 -5.160 -39.483 1.00 51.78 96 PRO A O 1
ATOM 706 N N . SER A 1 97 ? 17.217 -5.520 -40.937 1.00 48.00 97 SER A N 1
ATOM 707 C CA . SER A 1 97 ? 16.416 -4.372 -40.541 1.00 48.00 97 SER A CA 1
ATOM 708 C C . SER A 1 97 ? 16.218 -4.446 -39.038 1.00 48.00 97 SER A C 1
ATOM 710 O O . SER A 1 97 ? 15.596 -5.401 -38.563 1.00 48.00 97 SER A O 1
ATOM 712 N N . VAL A 1 98 ? 16.760 -3.465 -38.308 1.00 55.94 98 VAL A N 1
ATOM 713 C CA . VAL A 1 98 ? 16.492 -3.308 -36.877 1.00 55.94 98 VAL A CA 1
ATOM 714 C C . VAL A 1 98 ? 14.975 -3.387 -36.737 1.00 55.94 98 VAL A C 1
ATOM 716 O O . VAL A 1 98 ? 14.298 -2.580 -37.384 1.00 55.94 98 VAL A O 1
ATOM 719 N N . PRO A 1 99 ? 14.421 -4.378 -36.010 1.00 46.03 99 PRO A N 1
ATOM 720 C CA . PRO A 1 99 ? 12.981 -4.500 -35.904 1.00 46.03 99 PRO A CA 1
ATOM 721 C C . PRO A 1 99 ? 12.478 -3.189 -35.319 1.00 46.03 99 PRO A C 1
ATOM 723 O O . PRO A 1 99 ? 12.884 -2.789 -34.227 1.00 46.03 99 PRO A O 1
ATOM 726 N N . SER A 1 100 ? 11.659 -2.486 -36.101 1.00 43.00 100 SER A N 1
ATOM 727 C CA . SER A 1 100 ? 11.042 -1.236 -35.688 1.00 43.00 100 SER A CA 1
ATOM 728 C C . SER A 1 100 ? 10.030 -1.583 -34.608 1.00 43.00 100 SER A C 1
ATOM 730 O O . SER A 1 100 ? 8.860 -1.820 -34.901 1.00 43.00 100 SER A O 1
ATOM 732 N N . ALA A 1 101 ? 10.517 -1.673 -33.372 1.00 46.50 101 ALA A N 1
ATOM 733 C CA . ALA A 1 101 ? 9.758 -2.006 -32.184 1.00 46.50 101 ALA A CA 1
ATOM 734 C C . ALA A 1 101 ? 8.831 -0.840 -31.823 1.00 46.50 101 ALA A C 1
ATOM 736 O O . ALA A 1 101 ? 9.009 -0.139 -30.829 1.00 46.50 101 ALA A O 1
ATOM 737 N N . THR A 1 102 ? 7.787 -0.656 -32.629 1.00 45.22 102 THR A N 1
ATOM 738 C CA . THR A 1 102 ? 6.532 -0.061 -32.177 1.00 45.22 102 THR A CA 1
ATOM 739 C C . THR A 1 102 ? 5.823 -1.085 -31.287 1.00 45.22 102 THR A C 1
ATOM 741 O O . THR A 1 102 ? 4.734 -1.554 -31.615 1.00 45.22 102 THR A O 1
ATOM 744 N N . ASP A 1 103 ? 6.481 -1.473 -30.188 1.00 49.88 103 ASP A N 1
ATOM 745 C CA . ASP A 1 103 ? 5.985 -2.429 -29.199 1.00 49.88 103 ASP A CA 1
ATOM 746 C C . ASP A 1 103 ? 4.890 -1.765 -28.364 1.00 49.88 103 ASP A C 1
ATOM 748 O O . ASP A 1 103 ? 5.069 -1.359 -27.216 1.00 49.88 103 ASP A O 1
ATOM 752 N N . SER A 1 104 ? 3.698 -1.699 -28.948 1.00 52.06 104 SER A N 1
ATOM 753 C CA . SER A 1 104 ? 2.452 -1.267 -28.312 1.00 52.06 104 SER A CA 1
ATOM 754 C C . SER A 1 104 ? 1.932 -2.254 -27.251 1.00 52.06 104 SER A C 1
ATOM 756 O O . SER A 1 104 ? 0.762 -2.200 -26.878 1.00 52.06 104 SER A O 1
ATOM 758 N N . HIS A 1 105 ? 2.785 -3.163 -26.763 1.00 60.12 105 HIS A N 1
ATOM 759 C CA . HIS A 1 105 ? 2.396 -4.327 -25.965 1.00 60.12 105 HIS A CA 1
ATOM 760 C C . HIS A 1 105 ? 3.004 -4.382 -24.550 1.00 60.12 105 HIS A C 1
ATOM 762 O O . HIS A 1 105 ? 2.617 -5.230 -23.741 1.00 60.12 105 HIS A O 1
ATOM 768 N N . LEU A 1 106 ? 3.923 -3.469 -24.226 1.00 73.94 106 LEU A N 1
ATOM 769 C CA . LEU A 1 106 ? 4.577 -3.367 -22.921 1.00 73.94 106 LEU A CA 1
ATOM 770 C C . LEU A 1 106 ? 3.807 -2.426 -21.977 1.00 73.94 106 LEU A C 1
ATOM 772 O O . LEU A 1 106 ? 4.257 -1.323 -21.682 1.00 73.94 106 LEU A O 1
ATOM 776 N N . GLN A 1 107 ? 2.637 -2.860 -21.496 1.00 79.44 107 GLN A N 1
ATOM 777 C CA . GLN A 1 107 ? 1.827 -2.084 -20.545 1.00 79.44 107 GLN A CA 1
ATOM 778 C C . GLN A 1 107 ? 2.131 -2.475 -19.083 1.00 79.44 107 GLN A C 1
ATOM 780 O O . GLN A 1 107 ? 1.901 -3.626 -18.694 1.00 79.44 107 GLN A O 1
ATOM 785 N N . PRO A 1 108 ? 2.599 -1.544 -18.228 1.00 85.81 108 PRO A N 1
ATOM 786 C CA . PRO A 1 108 ? 2.738 -1.798 -16.799 1.00 85.81 108 PRO A CA 1
ATOM 787 C C . PRO A 1 108 ? 1.392 -2.086 -16.126 1.00 85.81 108 PRO A C 1
ATOM 789 O O . PRO A 1 108 ? 0.350 -1.535 -16.473 1.00 85.81 108 PRO A O 1
ATOM 792 N N . THR A 1 109 ? 1.414 -2.947 -15.109 1.00 88.88 109 THR A N 1
ATOM 793 C CA . THR A 1 109 ? 0.225 -3.368 -14.354 1.00 88.88 109 THR A CA 1
ATOM 794 C C . THR A 1 109 ? 0.305 -2.916 -12.899 1.00 88.88 109 THR A C 1
ATOM 796 O O . THR A 1 109 ? 1.337 -3.071 -12.242 1.00 88.88 109 THR A O 1
ATOM 799 N N . LEU A 1 110 ? -0.790 -2.360 -12.372 1.00 90.62 110 LEU A N 1
ATOM 800 C CA . LEU A 1 110 ? -0.902 -1.995 -10.959 1.00 90.62 110 LEU A CA 1
ATOM 801 C C . LEU A 1 110 ? -1.046 -3.261 -10.104 1.00 90.62 110 LEU A C 1
ATOM 803 O O . LEU A 1 110 ? -2.009 -4.019 -10.241 1.00 90.62 110 LEU A O 1
ATOM 807 N N . GLN A 1 111 ? -0.090 -3.489 -9.202 1.00 91.88 111 GLN A N 1
ATOM 808 C CA . GLN A 1 111 ? -0.072 -4.671 -8.334 1.00 91.88 111 GLN A CA 1
ATOM 809 C C . GLN A 1 111 ? -0.571 -4.377 -6.923 1.00 91.88 111 GLN A C 1
ATOM 811 O O . GLN A 1 111 ? -1.248 -5.216 -6.325 1.00 91.88 111 GLN A O 1
ATOM 816 N N . ASN A 1 112 ? -0.243 -3.204 -6.376 1.00 93.06 112 ASN A N 1
ATOM 817 C CA . ASN A 1 112 ? -0.654 -2.819 -5.030 1.00 93.06 112 ASN A CA 1
ATOM 818 C C . ASN A 1 112 ? -0.685 -1.297 -4.854 1.00 93.06 112 ASN A C 1
ATOM 820 O O . ASN A 1 112 ? 0.233 -0.593 -5.267 1.00 93.06 112 ASN A O 1
ATOM 824 N N . ILE A 1 113 ? -1.701 -0.813 -4.145 1.00 93.00 113 ILE A N 1
ATOM 825 C CA . ILE A 1 113 ? -1.857 0.576 -3.724 1.00 93.00 113 ILE A CA 1
ATOM 826 C C . ILE A 1 113 ? -1.928 0.628 -2.198 1.00 93.00 113 ILE A C 1
ATOM 828 O O . ILE A 1 113 ? -2.742 -0.049 -1.563 1.00 93.00 113 ILE A O 1
ATOM 832 N N . VAL A 1 114 ? -1.081 1.475 -1.615 1.00 94.56 114 VAL A N 1
ATOM 833 C CA . VAL A 1 114 ? -1.045 1.787 -0.185 1.00 94.56 114 VAL A CA 1
ATOM 834 C C . VAL A 1 114 ? -1.695 3.147 0.028 1.00 94.56 114 VAL A C 1
ATOM 836 O O . VAL A 1 114 ? -1.209 4.159 -0.478 1.00 94.56 114 VAL A O 1
ATOM 839 N N . SER A 1 115 ? -2.773 3.185 0.806 1.00 96.31 115 SER A N 1
ATOM 840 C CA . SER A 1 115 ? -3.464 4.419 1.186 1.00 96.31 115 SER A CA 1
ATOM 841 C C . SER A 1 115 ? -3.475 4.619 2.698 1.00 96.31 115 SER A C 1
ATOM 843 O O . SER A 1 115 ? -3.335 3.679 3.480 1.00 96.31 115 SER A O 1
ATOM 845 N N . THR A 1 116 ? -3.643 5.865 3.121 1.00 97.19 116 THR A N 1
ATOM 846 C CA . THR A 1 116 ? -3.919 6.242 4.509 1.00 97.19 116 THR A CA 1
ATOM 847 C C . THR A 1 116 ? -5.239 6.973 4.597 1.00 97.19 116 THR A C 1
ATOM 849 O O . THR A 1 116 ? -5.618 7.679 3.666 1.00 97.19 116 THR A O 1
ATOM 852 N N . VAL A 1 117 ? -5.889 6.868 5.748 1.00 98.12 117 VAL A N 1
ATOM 853 C CA . VAL A 1 117 ? -7.065 7.653 6.112 1.00 98.12 117 VAL A CA 1
ATOM 854 C C . VAL A 1 117 ? -7.025 7.949 7.611 1.00 98.12 117 VAL A C 1
ATOM 856 O O . VAL A 1 117 ? -6.474 7.180 8.404 1.00 98.12 117 VAL A O 1
ATOM 859 N N . ASN A 1 118 ? -7.603 9.074 8.001 1.00 97.94 118 ASN A N 1
ATOM 860 C CA . ASN A 1 118 ? -7.772 9.494 9.378 1.00 97.94 118 ASN A CA 1
ATOM 861 C C . ASN A 1 118 ? -9.218 9.226 9.824 1.00 97.94 118 ASN A C 1
ATOM 863 O O . ASN A 1 118 ? -10.173 9.663 9.177 1.00 97.94 118 ASN A O 1
ATOM 867 N N . LEU A 1 119 ? -9.385 8.493 10.927 1.00 97.12 119 LEU A N 1
ATOM 868 C CA . LEU A 1 119 ? -10.694 8.195 11.511 1.00 97.12 119 LEU A CA 1
ATOM 869 C C . LEU A 1 119 ? -11.176 9.290 12.478 1.00 97.12 119 LEU A C 1
ATOM 871 O O . LEU A 1 119 ? -12.333 9.262 12.892 1.00 97.12 119 LEU A O 1
ATOM 875 N N . GLY A 1 120 ? -10.332 10.273 12.812 1.00 95.56 120 GLY A N 1
ATOM 876 C CA . GLY A 1 120 ? -10.723 11.477 13.556 1.00 95.56 120 GLY A CA 1
ATOM 877 C C . GLY A 1 120 ? -11.111 11.251 15.024 1.00 95.56 120 GLY A C 1
ATOM 878 O O . GLY A 1 120 ? -11.736 12.123 15.624 1.00 95.56 120 GLY A O 1
ATOM 879 N N . CYS A 1 121 ? -10.778 10.094 15.601 1.00 95.62 121 CYS A N 1
ATOM 880 C CA . CYS A 1 121 ? -11.049 9.753 16.997 1.00 95.62 121 CYS A CA 1
ATOM 881 C C . CYS A 1 121 ? -10.019 8.753 17.541 1.00 95.62 121 CYS A C 1
ATOM 883 O O . CYS A 1 121 ? -9.528 7.901 16.797 1.00 95.62 121 CYS A O 1
ATOM 885 N N . ASN A 1 122 ? -9.752 8.796 18.849 1.00 96.44 122 ASN A N 1
ATOM 886 C CA . ASN A 1 122 ? -8.918 7.790 19.509 1.00 96.44 122 ASN A CA 1
ATOM 887 C C . ASN A 1 122 ? -9.660 6.447 19.593 1.00 96.44 122 ASN A C 1
ATOM 889 O O . ASN A 1 122 ? -10.869 6.401 19.830 1.00 96.44 122 ASN A O 1
ATOM 893 N N . LEU A 1 123 ? -8.926 5.351 19.405 1.00 95.81 123 LEU A N 1
ATOM 894 C CA . LEU A 1 123 ? -9.474 4.005 19.270 1.00 95.81 123 LEU A CA 1
ATOM 895 C C . LEU A 1 123 ? -8.897 3.047 20.309 1.00 95.81 123 LEU A C 1
ATOM 897 O O . LEU A 1 123 ? -7.684 2.857 20.416 1.00 95.81 123 LEU A O 1
ATOM 901 N N . GLU A 1 124 ? -9.788 2.367 21.029 1.00 96.56 124 GLU A N 1
ATOM 902 C CA . GLU A 1 124 ? -9.405 1.308 21.953 1.00 96.56 124 GLU A CA 1
ATOM 903 C C . GLU A 1 124 ? -9.152 0.003 21.182 1.00 96.56 124 GLU A C 1
ATOM 905 O O . GLU A 1 124 ? -10.061 -0.779 20.893 1.00 96.56 124 GLU A O 1
ATOM 910 N N . LEU A 1 125 ? -7.883 -0.240 20.854 1.00 96.06 125 LEU A N 1
ATOM 911 C CA . LEU A 1 125 ? -7.458 -1.370 20.022 1.00 96.06 125 LEU A CA 1
ATOM 912 C C . LEU A 1 125 ? -7.861 -2.745 20.586 1.00 96.06 125 LEU A C 1
ATOM 914 O O . LEU A 1 125 ? -8.221 -3.634 19.817 1.00 96.06 125 LEU A O 1
ATOM 918 N N . LYS A 1 126 ? -7.873 -2.906 21.918 1.00 95.25 126 LYS A N 1
ATOM 919 C CA . LYS A 1 126 ? -8.332 -4.137 22.591 1.00 95.25 126 LYS A CA 1
ATOM 920 C C . LYS A 1 126 ? -9.805 -4.430 22.292 1.00 95.25 126 LYS A C 1
ATOM 922 O O . LYS A 1 126 ? -10.139 -5.543 21.897 1.00 95.25 126 LYS A O 1
ATOM 927 N N . LYS A 1 127 ? -10.668 -3.418 22.425 1.00 95.38 127 LYS A N 1
ATOM 928 C CA . LYS A 1 127 ? -12.101 -3.512 22.122 1.00 95.38 127 LYS A CA 1
ATOM 929 C C . LYS A 1 127 ? -12.337 -3.813 20.641 1.00 95.38 127 LYS A C 1
ATOM 931 O O . LYS A 1 127 ? -13.159 -4.665 20.322 1.00 95.38 127 LYS A O 1
ATOM 936 N N . ILE A 1 128 ? -11.582 -3.184 19.735 1.00 95.50 128 ILE A N 1
ATOM 937 C CA . ILE A 1 128 ? -11.664 -3.503 18.300 1.00 95.50 128 ILE A CA 1
ATOM 938 C C . ILE A 1 128 ? -11.302 -4.971 18.053 1.00 95.50 128 ILE A C 1
ATOM 940 O O . ILE A 1 128 ? -12.068 -5.666 17.397 1.00 95.50 128 ILE A O 1
ATOM 944 N N . ALA A 1 129 ? -10.187 -5.461 18.598 1.00 94.50 129 ALA A N 1
ATOM 945 C CA . ALA A 1 129 ? -9.747 -6.842 18.401 1.00 94.50 129 ALA A CA 1
ATOM 946 C C . ALA A 1 129 ? -10.718 -7.889 18.981 1.00 94.50 129 ALA A C 1
ATOM 948 O O . ALA A 1 129 ? -10.868 -8.958 18.401 1.00 94.50 129 ALA A O 1
ATOM 949 N N . LEU A 1 130 ? -11.396 -7.578 20.093 1.00 94.12 130 LEU A N 1
ATOM 950 C CA . LEU A 1 130 ? -12.357 -8.484 20.731 1.00 94.12 130 LEU A CA 1
ATOM 951 C C . LEU A 1 130 ? -13.664 -8.635 19.932 1.00 94.12 130 LEU A C 1
ATOM 953 O O . LEU A 1 130 ? -14.218 -9.729 19.865 1.00 94.12 130 LEU A O 1
ATOM 957 N N . TYR A 1 131 ? -14.166 -7.546 19.339 1.00 93.44 131 TYR A N 1
ATOM 958 C CA . TYR A 1 131 ? -15.479 -7.523 18.676 1.00 93.44 131 TYR A CA 1
ATOM 959 C C . TYR A 1 131 ? -15.417 -7.565 17.138 1.00 93.44 131 TYR A C 1
ATOM 961 O O . TYR A 1 131 ? -16.423 -7.860 16.487 1.00 93.44 131 TYR A O 1
ATOM 969 N N . ALA A 1 132 ? -14.271 -7.269 16.518 1.00 91.06 132 ALA A N 1
ATOM 970 C CA . ALA A 1 132 ? -14.119 -7.323 15.068 1.00 91.06 132 ALA A CA 1
ATOM 971 C C . ALA A 1 132 ? -13.755 -8.733 14.580 1.00 91.06 132 ALA A C 1
ATOM 973 O O . ALA A 1 132 ? -12.781 -9.343 15.012 1.00 91.06 132 ALA A O 1
ATOM 974 N N . ARG A 1 133 ? -14.498 -9.227 13.585 1.00 87.94 133 ARG A N 1
ATOM 975 C CA . ARG A 1 133 ? -14.155 -10.470 12.879 1.00 87.94 133 ARG A CA 1
ATOM 976 C C . ARG A 1 133 ? -12.910 -10.260 12.013 1.00 87.94 133 ARG A C 1
ATOM 978 O O . ARG A 1 133 ? -12.821 -9.248 11.322 1.00 87.94 133 ARG A O 1
ATOM 985 N N . ASN A 1 134 ? -12.016 -11.251 11.980 1.00 90.56 134 ASN A N 1
ATOM 986 C CA . ASN A 1 134 ? -10.752 -11.215 11.226 1.00 90.56 134 ASN A CA 1
ATOM 987 C C . ASN A 1 134 ? -9.863 -10.009 11.597 1.00 90.56 134 ASN A C 1
ATOM 989 O O . ASN A 1 134 ? -9.309 -9.341 10.717 1.00 90.56 134 ASN A O 1
ATOM 993 N N . ALA A 1 135 ? -9.771 -9.724 12.899 1.00 94.75 135 ALA A N 1
ATOM 994 C CA . ALA A 1 135 ? -8.864 -8.741 13.470 1.00 94.75 135 ALA A CA 1
ATOM 995 C C . ALA A 1 135 ? -7.831 -9.430 14.376 1.00 94.75 135 ALA A C 1
ATOM 997 O O . ALA A 1 135 ? -8.179 -10.250 15.220 1.00 94.75 135 ALA A O 1
ATOM 998 N N . GLU A 1 136 ? -6.561 -9.080 14.205 1.00 95.44 136 GLU A N 1
ATOM 999 C CA . GLU A 1 136 ? -5.427 -9.584 14.977 1.00 95.44 136 GLU A CA 1
ATOM 1000 C C . GLU A 1 136 ? -4.798 -8.409 15.744 1.00 95.44 136 GLU A C 1
ATOM 1002 O O . GLU A 1 136 ? -4.552 -7.343 15.172 1.00 95.44 136 GLU A O 1
ATOM 1007 N N . TYR A 1 137 ? -4.510 -8.583 17.037 1.00 96.94 137 TYR A N 1
ATOM 1008 C CA . TYR A 1 137 ? -3.837 -7.564 17.846 1.00 96.94 137 TYR A CA 1
ATOM 1009 C C . TYR A 1 137 ? -2.876 -8.199 18.846 1.00 96.94 137 TYR A C 1
ATOM 1011 O O . TYR A 1 137 ? -3.278 -8.969 19.715 1.00 96.94 137 TYR A O 1
ATOM 1019 N N . ASN A 1 138 ? -1.597 -7.842 18.741 1.00 94.50 138 ASN A N 1
ATOM 1020 C CA . ASN A 1 138 ? -0.572 -8.237 19.698 1.00 94.50 138 ASN A CA 1
ATOM 1021 C C . ASN A 1 138 ? 0.344 -7.031 19.971 1.00 94.50 138 ASN A C 1
ATOM 1023 O O . ASN A 1 138 ? 1.292 -6.819 19.211 1.00 94.50 138 ASN A O 1
ATOM 1027 N N . PRO A 1 139 ? 0.108 -6.257 21.050 1.00 91.88 139 PRO A N 1
ATOM 1028 C CA . PRO A 1 139 ? 0.865 -5.037 21.331 1.00 91.88 139 PRO A CA 1
ATOM 1029 C C . PRO A 1 139 ? 2.354 -5.279 21.608 1.00 91.88 139 PRO A C 1
ATOM 1031 O O . PRO A 1 139 ? 3.141 -4.355 21.440 1.00 91.88 139 PRO A O 1
ATOM 1034 N N . LYS A 1 140 ? 2.762 -6.504 21.985 1.00 94.50 140 LYS A N 1
ATOM 1035 C CA . LYS A 1 140 ? 4.185 -6.861 22.130 1.00 94.50 140 LYS A CA 1
ATOM 1036 C C . LYS A 1 140 ? 4.893 -7.007 20.778 1.00 94.50 140 LYS A C 1
ATOM 1038 O O . LYS A 1 140 ? 6.106 -6.865 20.717 1.00 94.50 140 LYS A O 1
ATOM 1043 N N . ARG A 1 14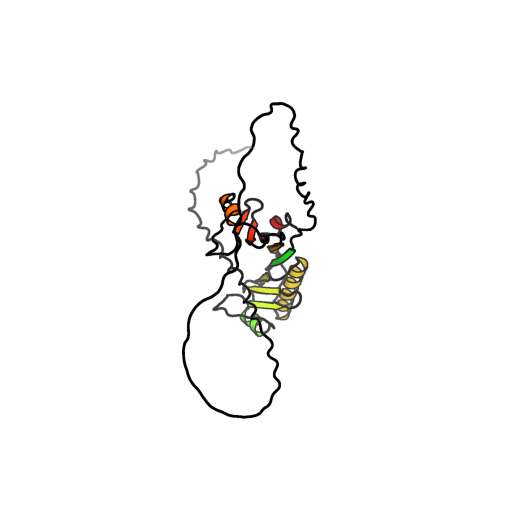1 ? 4.146 -7.311 19.709 1.00 94.31 141 ARG A N 1
ATOM 1044 C CA . ARG A 1 141 ? 4.661 -7.456 18.338 1.00 94.31 141 ARG A CA 1
ATOM 1045 C C . ARG A 1 141 ? 4.490 -6.176 17.521 1.00 94.31 141 ARG A C 1
ATOM 1047 O O . ARG A 1 141 ? 5.384 -5.820 16.764 1.00 94.31 141 ARG A O 1
ATOM 1054 N N . PHE A 1 142 ? 3.326 -5.531 17.609 1.00 94.19 142 PHE A N 1
ATOM 1055 C CA . PHE A 1 142 ? 3.005 -4.339 16.825 1.00 94.19 142 PHE A CA 1
ATOM 1056 C C . PHE A 1 142 ? 1.867 -3.530 17.466 1.00 94.19 142 PHE A C 1
ATOM 1058 O O . PHE A 1 142 ? 0.829 -4.080 17.832 1.00 94.19 142 PHE A O 1
ATOM 1065 N N . ALA A 1 143 ? 2.034 -2.209 17.566 1.00 93.31 143 ALA A N 1
ATOM 1066 C CA . ALA A 1 143 ? 1.107 -1.300 18.249 1.00 93.31 143 ALA A CA 1
ATOM 1067 C C . ALA A 1 143 ? -0.113 -0.872 17.394 1.00 93.31 143 ALA A C 1
ATOM 1069 O O . ALA A 1 143 ? -0.566 0.272 17.463 1.00 93.31 143 ALA A O 1
ATOM 1070 N N . ALA A 1 144 ? -0.644 -1.781 16.573 1.00 96.44 144 ALA A N 1
ATOM 1071 C CA . ALA A 1 144 ? -1.816 -1.554 15.728 1.00 96.44 144 ALA A CA 1
ATOM 1072 C C . ALA A 1 144 ? -2.637 -2.842 15.567 1.00 96.44 144 ALA A C 1
ATOM 1074 O O . ALA A 1 144 ? -2.091 -3.945 15.619 1.00 96.44 144 ALA A O 1
ATOM 1075 N N . VAL A 1 145 ? -3.943 -2.701 15.335 1.00 97.56 145 VAL A N 1
ATOM 1076 C CA . VAL A 1 145 ? -4.820 -3.823 14.961 1.00 97.56 145 VAL A CA 1
ATOM 1077 C C . VAL A 1 145 ? -4.665 -4.089 13.468 1.00 97.56 145 VAL A C 1
ATOM 1079 O O . VAL A 1 145 ? -4.786 -3.168 12.661 1.00 97.56 145 VAL A O 1
ATOM 1082 N N . ILE A 1 146 ? -4.437 -5.347 13.102 1.00 97.38 146 ILE A N 1
ATOM 1083 C CA . ILE A 1 146 ? -4.433 -5.815 11.715 1.00 97.38 146 ILE A CA 1
ATOM 1084 C C . ILE A 1 146 ? -5.835 -6.347 11.419 1.00 97.38 146 ILE A C 1
ATOM 1086 O O . ILE A 1 146 ? -6.261 -7.305 12.051 1.00 97.38 146 ILE A O 1
ATOM 1090 N N . MET A 1 147 ? -6.568 -5.750 10.481 1.00 97.06 147 MET A N 1
ATOM 1091 C CA . MET A 1 147 ? -7.921 -6.185 10.108 1.00 97.06 147 MET A CA 1
ATOM 1092 C C . MET A 1 147 ? -7.972 -6.544 8.624 1.00 97.06 147 MET A C 1
ATOM 1094 O O . MET A 1 147 ? -7.387 -5.838 7.807 1.00 97.06 147 MET A O 1
ATOM 1098 N N . ARG A 1 148 ? -8.666 -7.627 8.251 1.00 96.94 148 ARG A N 1
ATOM 1099 C CA . ARG A 1 148 ? -8.705 -8.114 6.859 1.00 96.94 148 ARG A CA 1
ATOM 1100 C C . ARG A 1 148 ? -10.131 -8.274 6.337 1.00 96.94 148 ARG A C 1
ATOM 1102 O O . ARG A 1 148 ? -10.985 -8.855 7.007 1.00 96.94 148 ARG A O 1
ATOM 1109 N N . ILE A 1 149 ? -10.373 -7.830 5.102 1.00 95.75 149 ILE A N 1
ATOM 1110 C CA . ILE A 1 149 ? -11.637 -8.050 4.379 1.00 95.75 149 ILE A CA 1
ATOM 1111 C C . ILE A 1 149 ? -11.390 -8.744 3.032 1.00 95.75 149 ILE A C 1
ATOM 1113 O O . ILE A 1 149 ? -10.323 -8.620 2.433 1.00 95.75 149 ILE A O 1
ATOM 1117 N N . ARG A 1 150 ? -12.385 -9.508 2.558 1.00 93.69 150 ARG A N 1
ATOM 1118 C CA . ARG A 1 150 ? -12.283 -10.313 1.322 1.00 93.69 150 ARG A CA 1
ATOM 1119 C C . ARG A 1 150 ? -12.636 -9.546 0.042 1.00 93.69 150 ARG A C 1
ATOM 1121 O O . ARG A 1 150 ? -12.171 -9.930 -1.022 1.00 93.69 150 ARG A O 1
ATOM 1128 N N . SER A 1 151 ? -13.454 -8.495 0.132 1.00 91.25 151 SER A N 1
ATOM 1129 C CA . SER A 1 151 ? -13.930 -7.716 -1.022 1.00 91.25 151 SER A CA 1
ATOM 1130 C C . SER A 1 151 ? -13.922 -6.207 -0.716 1.00 91.25 151 SER A C 1
ATOM 1132 O O . SER A 1 151 ? -14.774 -5.744 0.058 1.00 91.25 151 SER A O 1
ATOM 1134 N N . PRO A 1 152 ? -13.008 -5.420 -1.318 1.00 93.88 152 PRO A N 1
ATOM 1135 C CA . PRO A 1 152 ? -11.801 -5.864 -2.038 1.00 93.88 152 PRO A CA 1
ATOM 1136 C C . PRO A 1 152 ? -10.843 -6.636 -1.111 1.00 93.88 152 PRO A C 1
ATOM 1138 O O . PRO A 1 152 ? -10.883 -6.423 0.102 1.00 93.88 152 PRO A O 1
ATOM 1141 N N . ARG A 1 153 ? -9.992 -7.534 -1.633 1.00 95.56 153 ARG A N 1
ATOM 1142 C CA . ARG A 1 153 ? -9.059 -8.335 -0.808 1.00 95.56 153 ARG A CA 1
ATOM 1143 C C . ARG A 1 153 ? -7.939 -7.447 -0.261 1.00 95.56 153 ARG A C 1
ATOM 1145 O O . ARG A 1 153 ? -6.913 -7.269 -0.901 1.00 95.56 153 ARG A O 1
ATOM 1152 N N . THR A 1 154 ? -8.140 -6.897 0.929 1.00 97.06 154 THR A N 1
ATOM 1153 C CA . THR A 1 154 ? -7.284 -5.851 1.507 1.00 97.06 154 THR A CA 1
ATOM 1154 C C . THR A 1 154 ? -6.965 -6.138 2.967 1.00 97.06 154 THR A C 1
ATOM 1156 O O . THR A 1 154 ? -7.604 -6.969 3.616 1.00 97.06 154 THR A O 1
ATOM 1159 N N . THR A 1 155 ? -5.966 -5.436 3.495 1.00 97.25 155 THR A N 1
ATOM 1160 C CA . THR A 1 155 ? -5.607 -5.431 4.918 1.00 97.25 155 THR A CA 1
ATOM 1161 C C . THR A 1 155 ? -5.497 -3.989 5.403 1.00 97.25 155 THR A C 1
ATOM 1163 O O . THR A 1 155 ? -4.887 -3.159 4.733 1.00 97.25 155 THR A O 1
ATOM 1166 N N . ALA A 1 156 ? -6.077 -3.694 6.563 1.00 97.44 156 ALA A N 1
ATOM 1167 C CA . ALA A 1 156 ? -5.912 -2.430 7.263 1.00 97.44 156 ALA A CA 1
ATOM 1168 C C . ALA A 1 156 ? -5.030 -2.588 8.505 1.00 97.44 156 ALA A C 1
ATOM 1170 O O . ALA A 1 156 ? -5.136 -3.578 9.230 1.00 97.44 156 ALA A O 1
ATOM 1171 N N . LEU A 1 157 ? -4.201 -1.579 8.766 1.00 97.69 157 LEU A N 1
ATOM 1172 C CA . LEU A 1 157 ? -3.465 -1.383 10.012 1.00 97.69 157 LEU A CA 1
ATOM 1173 C C . LEU A 1 157 ? -4.088 -0.183 10.728 1.00 97.69 157 LEU A C 1
ATOM 1175 O O . LEU A 1 157 ? -4.048 0.929 10.201 1.00 97.69 157 LEU A O 1
ATOM 1179 N N . ILE A 1 158 ? -4.692 -0.407 11.893 1.00 97.69 158 ILE A N 1
ATOM 1180 C CA . ILE A 1 158 ? -5.464 0.598 12.635 1.00 97.69 158 ILE A CA 1
ATOM 1181 C C . ILE A 1 158 ? -4.716 0.953 13.919 1.00 97.69 158 ILE A C 1
ATOM 1183 O O . ILE A 1 158 ? -4.523 0.104 14.792 1.00 97.69 158 ILE A O 1
ATOM 1187 N N . PHE A 1 159 ? -4.303 2.213 14.030 1.00 97.81 159 PHE A N 1
ATOM 1188 C CA . PHE A 1 159 ? -3.557 2.741 15.169 1.00 97.81 159 PHE A CA 1
ATOM 1189 C C . PHE A 1 159 ? -4.500 3.354 16.213 1.00 97.81 159 PHE A C 1
ATOM 1191 O O . PHE A 1 159 ? -5.593 3.825 15.894 1.00 97.81 159 PHE A O 1
ATOM 1198 N N . SER A 1 160 ? -4.064 3.395 17.475 1.00 96.88 160 SER A N 1
ATOM 1199 C CA . SER A 1 160 ? -4.841 3.957 18.596 1.00 96.88 160 SER A CA 1
ATOM 1200 C C . SER A 1 160 ? -5.171 5.447 18.432 1.00 96.88 160 SER A C 1
ATOM 1202 O O . SER A 1 160 ? -6.149 5.928 18.997 1.00 96.88 160 SER A O 1
ATOM 1204 N N . SER A 1 161 ? -4.397 6.166 17.615 1.00 96.75 161 SER A N 1
ATOM 1205 C CA . SER A 1 161 ? -4.609 7.567 17.230 1.00 96.75 161 SER A CA 1
ATOM 1206 C C . SER A 1 161 ? -5.716 7.785 16.190 1.00 96.75 161 SER A C 1
ATOM 1208 O O . SER A 1 161 ? -5.914 8.911 15.743 1.00 96.75 161 SER A O 1
ATOM 1210 N N . GLY A 1 162 ? -6.384 6.725 15.723 1.00 95.62 162 GLY A N 1
ATOM 1211 C CA . GLY A 1 162 ? -7.372 6.810 14.646 1.00 95.62 162 GLY A CA 1
ATOM 1212 C C . GLY A 1 162 ? -6.770 6.886 13.240 1.00 95.62 162 GLY A C 1
ATOM 1213 O O . GLY A 1 162 ? -7.512 6.824 12.262 1.00 95.62 162 GLY A O 1
ATOM 1214 N N . LYS A 1 163 ? -5.441 6.961 13.089 1.00 97.56 163 LYS A N 1
ATOM 1215 C CA . LYS A 1 163 ? -4.804 6.760 11.778 1.00 97.56 163 LYS A CA 1
ATOM 1216 C C . LYS A 1 163 ? -5.003 5.312 11.325 1.00 97.56 163 LYS A C 1
ATOM 1218 O O . LYS A 1 163 ? -4.843 4.380 12.113 1.00 97.56 163 LYS A O 1
ATOM 1223 N N . MET A 1 164 ? -5.309 5.123 10.046 1.00 97.88 164 MET A N 1
ATOM 1224 C CA . MET A 1 164 ? -5.435 3.813 9.417 1.00 97.88 164 MET A CA 1
ATOM 1225 C C . MET A 1 164 ? -4.658 3.776 8.099 1.00 97.88 164 MET A C 1
ATOM 1227 O O . MET A 1 164 ? -4.770 4.687 7.282 1.00 97.88 164 MET A O 1
ATOM 1231 N N . VAL A 1 165 ? -3.889 2.709 7.886 1.00 97.94 165 VAL A N 1
ATOM 1232 C CA . VAL A 1 165 ? -3.228 2.384 6.610 1.00 97.94 165 VAL A CA 1
ATOM 1233 C C . VAL A 1 165 ? -4.004 1.242 5.959 1.00 97.94 165 VAL A C 1
ATOM 1235 O O . VAL A 1 165 ? -4.341 0.289 6.653 1.00 97.94 165 VAL A O 1
ATOM 1238 N N . CYS A 1 166 ? -4.275 1.304 4.658 1.00 97.25 166 CYS A N 1
ATOM 1239 C CA . CYS A 1 166 ? -4.941 0.253 3.887 1.00 97.25 166 CYS A CA 1
ATOM 1240 C C . CYS A 1 166 ? -4.032 -0.215 2.739 1.00 97.25 166 CYS A C 1
ATOM 1242 O O . CYS A 1 166 ? -3.458 0.605 2.023 1.00 97.25 166 CYS A O 1
ATOM 1244 N N . THR A 1 167 ? -3.892 -1.532 2.569 1.00 96.38 167 THR A N 1
ATOM 1245 C CA . THR A 1 167 ? -3.023 -2.170 1.563 1.00 96.38 167 THR A CA 1
ATOM 1246 C C . THR A 1 167 ? -3.712 -3.352 0.873 1.00 96.38 167 THR A C 1
ATOM 1248 O O . THR A 1 167 ? -4.696 -3.902 1.378 1.00 96.38 167 THR A O 1
ATOM 1251 N N . GLY A 1 168 ? -3.191 -3.763 -0.288 1.00 93.75 168 GLY A N 1
ATOM 1252 C CA . GLY A 1 168 ? -3.665 -4.909 -1.074 1.00 93.75 168 GLY A CA 1
ATOM 1253 C C . GLY A 1 168 ? -4.688 -4.571 -2.164 1.00 93.75 168 GLY A C 1
ATOM 1254 O O . GLY A 1 168 ? -5.158 -5.473 -2.853 1.00 93.75 168 GLY A O 1
ATOM 1255 N N . ALA A 1 169 ? -5.045 -3.296 -2.334 1.00 95.19 169 ALA A N 1
ATOM 1256 C CA . ALA A 1 169 ? -5.918 -2.854 -3.420 1.00 95.19 169 ALA A CA 1
ATOM 1257 C C . ALA A 1 169 ? -5.135 -2.745 -4.738 1.00 95.19 169 ALA A C 1
ATOM 1259 O O . ALA A 1 169 ? -3.971 -2.350 -4.719 1.00 95.19 169 ALA A O 1
ATOM 1260 N N . LYS A 1 170 ? -5.776 -3.058 -5.871 1.00 91.75 170 LYS A N 1
ATOM 1261 C CA . LYS A 1 170 ? -5.177 -2.937 -7.216 1.00 91.75 170 LYS A CA 1
ATOM 1262 C C . LYS A 1 170 ? -5.578 -1.661 -7.967 1.00 91.75 170 LYS A C 1
ATOM 1264 O O . LYS A 1 170 ? -4.902 -1.290 -8.915 1.00 91.75 170 LYS A O 1
ATOM 1269 N N . SER A 1 171 ? -6.647 -0.997 -7.531 1.00 92.19 171 SER A N 1
ATOM 1270 C CA . SER A 1 171 ? -7.164 0.264 -8.079 1.00 92.19 171 SER A CA 1
ATOM 1271 C C . SER A 1 171 ? -7.319 1.309 -6.968 1.00 92.19 171 SER A C 1
ATOM 1273 O O . SER A 1 171 ? -7.367 0.962 -5.776 1.00 92.19 171 SER A O 1
ATOM 1275 N N . GLU A 1 172 ? -7.359 2.596 -7.324 1.00 92.12 172 GLU A N 1
ATOM 1276 C CA . GLU A 1 172 ? -7.537 3.657 -6.326 1.00 92.12 172 GLU A CA 1
ATOM 1277 C C . GLU A 1 172 ? -8.941 3.578 -5.710 1.00 92.12 172 GLU A C 1
ATOM 1279 O O . GLU A 1 172 ? -9.126 3.714 -4.496 1.00 92.12 172 GLU A O 1
ATOM 1284 N N . GLU A 1 173 ? -9.918 3.265 -6.554 1.00 94.62 173 GLU A N 1
ATOM 1285 C CA . GLU A 1 173 ? -11.329 3.084 -6.257 1.00 94.62 173 GLU A CA 1
ATOM 1286 C C . GLU A 1 173 ? -11.524 1.958 -5.237 1.00 94.62 173 GLU A C 1
ATOM 1288 O O . GLU A 1 173 ? -12.195 2.166 -4.222 1.00 94.62 173 GLU A O 1
ATOM 1293 N N . ASP A 1 174 ? -10.880 0.800 -5.436 1.00 96.06 174 ASP A N 1
ATOM 1294 C CA . ASP A 1 174 ? -10.894 -0.304 -4.470 1.00 96.06 174 ASP A CA 1
ATOM 1295 C C . ASP A 1 174 ? -10.228 0.087 -3.153 1.00 96.06 174 ASP A C 1
ATOM 1297 O O . ASP A 1 174 ? -10.724 -0.274 -2.084 1.00 96.06 174 ASP A O 1
ATOM 1301 N N . SER A 1 175 ? -9.122 0.836 -3.202 1.00 96.81 175 SER A N 1
ATOM 1302 C CA . SER A 1 175 ? -8.420 1.305 -2.001 1.00 96.81 175 SER A CA 1
ATOM 1303 C C . SER A 1 175 ? -9.316 2.231 -1.173 1.00 96.81 175 SER A C 1
ATOM 1305 O O . SER A 1 175 ? -9.479 2.049 0.039 1.00 96.81 175 SER A O 1
ATOM 1307 N N . ARG A 1 176 ? -9.998 3.169 -1.840 1.00 96.81 176 ARG A N 1
ATOM 1308 C CA . ARG A 1 176 ? -10.957 4.102 -1.237 1.00 96.81 176 ARG A CA 1
ATOM 1309 C C . ARG A 1 176 ? -12.206 3.377 -0.722 1.00 96.81 176 ARG A C 1
ATOM 1311 O O . ARG A 1 176 ? -12.665 3.653 0.389 1.00 96.81 176 ARG A O 1
ATOM 1318 N N . LEU A 1 177 ? -12.737 2.412 -1.474 1.00 97.56 177 LEU A N 1
ATOM 1319 C CA . LEU A 1 177 ? -13.879 1.581 -1.079 1.00 97.56 177 LEU A CA 1
ATOM 1320 C C . LEU A 1 177 ? -13.552 0.695 0.131 1.00 97.56 177 LEU A C 1
ATOM 1322 O O . LEU A 1 177 ? -14.358 0.604 1.060 1.00 97.56 177 LEU A O 1
ATOM 1326 N N . ALA A 1 178 ? -12.375 0.068 0.150 1.00 97.69 178 ALA A N 1
ATOM 1327 C CA . ALA A 1 178 ? -11.889 -0.725 1.273 1.00 97.69 178 ALA A CA 1
ATOM 1328 C C . ALA A 1 178 ? -11.727 0.142 2.528 1.00 97.69 178 ALA A C 1
ATOM 1330 O O . ALA A 1 178 ? -12.307 -0.179 3.565 1.00 97.69 178 ALA A O 1
ATOM 1331 N N . ALA A 1 179 ? -11.044 1.287 2.428 1.00 97.62 179 ALA A N 1
ATOM 1332 C CA . ALA A 1 179 ? -10.884 2.227 3.537 1.00 97.62 179 ALA A CA 1
ATOM 1333 C C . ALA A 1 179 ? -12.241 2.693 4.112 1.00 97.62 179 ALA A C 1
ATOM 1335 O O . ALA A 1 179 ? -12.419 2.727 5.332 1.00 97.62 179 ALA A O 1
ATOM 1336 N N . ARG A 1 180 ? -13.244 2.962 3.257 1.00 97.44 180 ARG A N 1
ATOM 1337 C CA . ARG A 1 180 ? -14.624 3.266 3.692 1.00 97.44 180 ARG A CA 1
ATOM 1338 C C . ARG A 1 180 ? -15.305 2.077 4.380 1.00 97.44 180 ARG A C 1
ATOM 1340 O O . ARG A 1 180 ? -15.984 2.275 5.388 1.00 97.44 180 ARG A O 1
ATOM 1347 N N . LYS A 1 181 ? -15.120 0.847 3.882 1.00 97.19 181 LYS A N 1
ATOM 1348 C CA . LYS A 1 181 ? -15.631 -0.383 4.521 1.00 97.19 181 LYS A CA 1
ATOM 1349 C C . LYS A 1 181 ? -15.031 -0.573 5.919 1.00 97.19 181 LYS A C 1
ATOM 1351 O O . LYS A 1 181 ? -15.787 -0.830 6.854 1.00 97.19 181 LYS A O 1
ATOM 1356 N N . TYR A 1 182 ? -13.725 -0.366 6.091 1.00 97.31 182 TYR A N 1
ATOM 1357 C CA . TYR A 1 182 ? -13.069 -0.410 7.402 1.00 97.31 182 TYR A CA 1
ATOM 1358 C C . TYR A 1 182 ? -13.594 0.668 8.359 1.00 97.31 182 TYR A C 1
ATOM 1360 O O . TYR A 1 182 ? -14.011 0.339 9.469 1.00 97.31 182 TYR A O 1
ATOM 1368 N N . ALA A 1 183 ? -13.682 1.930 7.920 1.00 97.19 183 ALA A N 1
ATOM 1369 C CA . ALA A 1 183 ? -14.270 3.003 8.728 1.00 97.19 183 ALA A CA 1
ATOM 1370 C C . ALA A 1 183 ? -15.708 2.662 9.175 1.00 97.19 183 ALA A C 1
ATOM 1372 O O . ALA A 1 183 ? -16.068 2.862 10.335 1.00 97.19 183 ALA A O 1
ATOM 1373 N N . ARG A 1 184 ? -16.516 2.053 8.293 1.00 96.56 184 ARG A N 1
ATOM 1374 C CA . ARG A 1 184 ? -17.881 1.609 8.619 1.00 96.56 184 ARG A CA 1
ATOM 1375 C C . ARG A 1 184 ? -17.927 0.438 9.606 1.00 96.56 184 ARG A C 1
ATOM 1377 O O . ARG A 1 184 ? -18.874 0.365 10.387 1.00 96.56 184 ARG A O 1
ATOM 1384 N N . ILE A 1 185 ? -16.938 -0.461 9.603 1.00 95.69 185 ILE A N 1
ATOM 1385 C CA . ILE A 1 185 ? -16.801 -1.502 10.638 1.00 95.69 185 ILE A CA 1
ATOM 1386 C C . ILE A 1 185 ? -16.526 -0.840 11.991 1.00 95.69 185 ILE A C 1
ATOM 1388 O O . ILE A 1 185 ? -17.237 -1.125 12.949 1.00 95.69 185 ILE A O 1
ATOM 1392 N N . ILE A 1 186 ? -15.579 0.100 12.061 1.00 96.56 186 ILE A N 1
ATOM 1393 C CA . ILE A 1 186 ? -15.241 0.811 13.304 1.00 96.56 186 ILE A CA 1
ATOM 1394 C C . ILE A 1 186 ? -16.434 1.619 13.851 1.00 96.56 186 ILE A C 1
ATOM 1396 O O . ILE A 1 186 ? -16.709 1.552 15.048 1.00 96.56 186 ILE A O 1
ATOM 1400 N N . GLN A 1 187 ? -17.223 2.269 12.987 1.00 96.38 187 GLN A N 1
ATOM 1401 C CA . GLN A 1 187 ? -18.498 2.891 13.382 1.00 96.38 187 GLN A CA 1
ATOM 1402 C C . GLN A 1 187 ? -19.481 1.888 14.008 1.00 96.38 187 GLN A C 1
ATOM 1404 O O . GLN A 1 187 ? -20.094 2.179 15.032 1.00 96.38 187 GLN A O 1
ATOM 1409 N N . LYS A 1 188 ? -19.624 0.687 13.427 1.00 96.00 188 LYS A N 1
ATOM 1410 C CA . LYS A 1 188 ? -20.510 -0.367 13.960 1.00 96.00 188 LYS A CA 1
ATOM 1411 C C . LYS A 1 188 ? -20.056 -0.934 15.311 1.00 96.00 188 LYS A C 1
ATOM 1413 O O . LYS A 1 188 ? -20.875 -1.522 16.005 1.00 96.00 188 LYS A O 1
ATOM 1418 N N . LEU A 1 189 ? -18.792 -0.743 15.696 1.00 95.06 189 LEU A N 1
ATOM 1419 C CA . LEU A 1 189 ? -18.261 -1.105 17.019 1.00 95.06 189 LEU A CA 1
ATOM 1420 C C . LEU A 1 189 ? -18.498 -0.014 18.088 1.00 95.06 189 LEU A C 1
ATOM 1422 O O . LEU A 1 189 ? -18.042 -0.153 19.224 1.00 95.06 189 LEU A O 1
ATOM 1426 N N . GLY A 1 190 ? -19.205 1.067 17.735 1.00 95.12 190 GLY A N 1
ATOM 1427 C CA . GLY A 1 190 ? -19.569 2.155 18.645 1.00 95.12 190 GLY A CA 1
ATOM 1428 C C . GLY A 1 190 ? -18.528 3.271 18.768 1.00 95.12 190 GLY A C 1
ATOM 1429 O O . GLY A 1 190 ? -18.615 4.068 19.697 1.00 95.12 190 GLY A O 1
ATOM 1430 N N . PHE A 1 191 ? -17.545 3.347 17.865 1.00 96.12 191 PHE A N 1
ATOM 1431 C CA . PHE A 1 191 ? -16.596 4.465 17.821 1.00 96.12 191 PHE A CA 1
ATOM 1432 C C . PHE A 1 191 ? -17.098 5.581 16.884 1.00 96.12 191 PHE A C 1
ATOM 1434 O O . PHE A 1 191 ? -17.604 5.272 15.801 1.00 96.12 191 PHE A O 1
ATOM 1441 N N . PRO A 1 192 ? -16.911 6.873 17.220 1.00 95.75 192 PRO A N 1
ATOM 1442 C CA . PRO A 1 192 ? -17.354 8.014 16.408 1.00 95.75 192 PRO A CA 1
ATOM 1443 C C . PRO A 1 192 ? -16.425 8.285 15.204 1.00 95.75 192 PRO A C 1
ATOM 1445 O O . PRO A 1 192 ? -16.038 9.422 14.936 1.00 95.75 192 PRO A O 1
ATOM 1448 N N . ALA A 1 193 ? -16.049 7.230 14.477 1.00 96.12 193 ALA A N 1
ATOM 1449 C CA . ALA A 1 193 ? -15.095 7.294 13.380 1.00 96.12 193 ALA A CA 1
ATOM 1450 C C . ALA A 1 193 ? -15.659 8.040 12.161 1.00 96.12 193 ALA A C 1
ATOM 1452 O O . ALA A 1 193 ? -16.744 7.732 11.656 1.00 96.12 193 ALA A O 1
ATOM 1453 N N . LYS A 1 194 ? -14.877 8.991 11.654 1.00 95.56 194 LYS A N 1
ATOM 1454 C CA . LYS A 1 194 ? -15.121 9.745 10.419 1.00 95.56 194 LYS A CA 1
ATOM 1455 C C . LYS A 1 194 ? -14.255 9.182 9.283 1.00 95.56 194 LYS A C 1
ATOM 1457 O O . LYS A 1 194 ? -13.434 8.297 9.498 1.00 95.56 194 LYS A O 1
ATOM 1462 N N . PHE A 1 195 ? -14.460 9.659 8.059 1.00 96.75 195 PHE A N 1
ATOM 1463 C CA . PHE A 1 195 ? -13.594 9.344 6.920 1.00 96.75 195 PHE A CA 1
ATOM 1464 C C . PHE A 1 195 ? -12.941 10.647 6.462 1.00 96.75 195 PHE A C 1
ATOM 1466 O O . PHE A 1 195 ? -13.570 11.437 5.763 1.00 96.75 195 PHE A O 1
ATOM 1473 N N . MET A 1 196 ? -11.724 10.905 6.939 1.00 96.31 196 MET A N 1
ATOM 1474 C CA . MET A 1 196 ? -10.986 12.154 6.730 1.00 96.31 196 MET A CA 1
ATOM 1475 C C . MET A 1 196 ? -9.605 11.858 6.138 1.00 96.31 196 MET A C 1
ATOM 1477 O O . MET A 1 196 ? -9.085 10.758 6.303 1.00 96.31 196 MET A O 1
ATOM 1481 N N . ASP A 1 197 ? -9.002 12.833 5.461 1.00 94.94 197 ASP A N 1
ATOM 1482 C CA . ASP A 1 197 ? -7.600 12.789 5.018 1.00 94.94 197 ASP A CA 1
ATOM 1483 C C . ASP A 1 197 ? -7.216 11.523 4.218 1.00 94.94 197 ASP A C 1
ATOM 1485 O O . ASP A 1 197 ? -6.129 10.964 4.392 1.00 94.94 197 ASP A O 1
ATOM 1489 N N . PHE A 1 198 ? -8.116 11.030 3.354 1.00 96.81 198 PHE A N 1
ATOM 1490 C CA . PHE A 1 198 ? -7.795 9.912 2.464 1.00 96.81 198 PHE A CA 1
ATOM 1491 C C . PHE A 1 198 ? -6.719 10.336 1.459 1.00 96.81 198 PHE A C 1
ATOM 1493 O O . PHE A 1 198 ? -6.933 11.252 0.666 1.00 96.81 198 PHE A O 1
ATOM 1500 N N . LYS A 1 199 ? -5.577 9.648 1.476 1.00 94.12 199 LYS A N 1
ATOM 1501 C CA . LYS A 1 199 ? -4.442 9.916 0.589 1.00 94.12 199 LYS A CA 1
ATOM 1502 C C . LYS A 1 199 ? -3.779 8.614 0.150 1.00 94.12 199 LYS A C 1
ATOM 1504 O O . LYS A 1 199 ? -3.541 7.729 0.973 1.00 94.12 199 LYS A O 1
ATOM 1509 N N . ILE A 1 200 ? -3.423 8.521 -1.129 1.00 93.50 200 ILE A N 1
ATOM 1510 C CA . ILE A 1 200 ? -2.532 7.472 -1.636 1.00 93.50 200 ILE A CA 1
ATOM 1511 C C . ILE A 1 200 ? -1.089 7.816 -1.262 1.00 93.50 200 ILE A C 1
ATOM 1513 O O . ILE A 1 200 ? -0.623 8.923 -1.524 1.00 93.50 200 ILE A O 1
ATOM 1517 N N . GLN A 1 201 ? -0.397 6.874 -0.623 1.00 91.00 201 GLN A N 1
ATOM 1518 C CA . GLN A 1 201 ? 0.974 7.049 -0.136 1.00 91.00 201 GLN A CA 1
ATOM 1519 C C . GLN A 1 201 ? 2.002 6.404 -1.064 1.00 91.00 201 GLN A C 1
ATOM 1521 O O . GLN A 1 201 ? 3.030 7.004 -1.351 1.00 91.00 201 GLN A O 1
ATOM 1526 N N . ASN A 1 202 ? 1.734 5.187 -1.541 1.00 89.44 202 ASN A N 1
ATOM 1527 C CA . ASN A 1 202 ? 2.639 4.464 -2.431 1.00 89.44 202 ASN A CA 1
ATOM 1528 C C . ASN A 1 202 ? 1.844 3.614 -3.419 1.00 89.44 202 ASN A C 1
ATOM 1530 O O . ASN A 1 202 ? 0.786 3.079 -3.073 1.00 89.44 202 ASN A O 1
ATOM 1534 N N . ILE A 1 203 ? 2.392 3.450 -4.616 1.00 90.31 203 ILE A N 1
ATOM 1535 C CA . ILE A 1 203 ? 1.893 2.528 -5.628 1.00 90.31 203 ILE A CA 1
ATOM 1536 C C . ILE A 1 203 ? 3.040 1.608 -6.048 1.00 90.31 203 ILE A C 1
ATOM 1538 O O . ILE A 1 203 ? 4.202 2.013 -6.114 1.00 90.31 203 ILE A O 1
ATOM 1542 N N . VAL A 1 204 ? 2.700 0.343 -6.285 1.00 90.81 204 VAL A N 1
ATOM 1543 C CA . VAL A 1 204 ? 3.602 -0.682 -6.803 1.00 90.81 204 VAL A CA 1
ATOM 1544 C C . VAL A 1 204 ? 3.071 -1.148 -8.151 1.00 90.81 204 VAL A C 1
ATOM 1546 O O . VAL A 1 204 ? 1.961 -1.683 -8.242 1.00 90.81 204 VAL A O 1
ATOM 1549 N N . GLY A 1 205 ? 3.882 -0.941 -9.180 1.00 91.56 205 GLY A N 1
ATOM 1550 C CA . GLY A 1 205 ? 3.655 -1.406 -10.539 1.00 91.56 205 GLY A CA 1
ATOM 1551 C C . GLY A 1 205 ? 4.569 -2.575 -10.881 1.00 91.56 205 GLY A C 1
ATOM 1552 O O . GLY A 1 205 ? 5.639 -2.728 -10.292 1.00 91.56 205 GLY A O 1
ATOM 1553 N N . SER A 1 206 ? 4.175 -3.383 -11.858 1.00 91.50 206 SER A N 1
ATOM 1554 C CA . SER A 1 206 ? 5.061 -4.369 -12.474 1.00 91.50 206 SER A CA 1
ATOM 1555 C C . SER A 1 206 ? 4.879 -4.417 -13.981 1.00 91.50 206 SER A C 1
ATOM 1557 O O . SER A 1 206 ? 3.748 -4.420 -14.467 1.00 91.50 206 SER A O 1
ATOM 1559 N N . ILE A 1 207 ? 5.984 -4.548 -14.696 1.00 93.25 207 ILE A N 1
ATOM 1560 C CA . ILE A 1 207 ? 6.042 -4.803 -16.133 1.00 93.25 207 ILE A CA 1
ATOM 1561 C C . ILE A 1 207 ? 6.969 -5.999 -16.371 1.00 93.25 207 ILE A C 1
ATOM 1563 O O . ILE A 1 207 ? 7.873 -6.262 -15.576 1.00 93.25 207 ILE A O 1
ATOM 1567 N N . ASP A 1 208 ? 6.723 -6.749 -17.436 1.00 92.88 208 ASP A N 1
ATOM 1568 C CA . ASP A 1 208 ? 7.610 -7.804 -17.918 1.00 92.88 208 ASP A CA 1
ATOM 1569 C C . ASP A 1 208 ? 8.054 -7.406 -19.326 1.00 92.88 208 ASP A C 1
ATOM 1571 O O . ASP A 1 208 ? 7.196 -7.181 -20.178 1.00 92.88 208 ASP A O 1
ATOM 1575 N N . VAL A 1 209 ? 9.361 -7.239 -19.554 1.00 90.69 209 VAL A N 1
ATOM 1576 C CA . VAL A 1 209 ? 9.878 -6.838 -20.877 1.00 90.69 209 VAL A CA 1
ATOM 1577 C C . VAL A 1 209 ? 9.992 -8.015 -21.850 1.00 90.69 209 VAL A C 1
ATOM 1579 O O . VAL A 1 209 ? 10.281 -7.801 -23.021 1.00 90.69 209 VAL A O 1
ATOM 1582 N N . GLY A 1 210 ? 9.765 -9.254 -21.394 1.00 91.44 210 GLY A N 1
ATOM 1583 C CA . GLY A 1 210 ? 9.706 -10.440 -22.255 1.00 91.44 210 GLY A CA 1
ATOM 1584 C C . GLY A 1 210 ? 11.057 -11.020 -22.695 1.00 91.44 210 GLY A C 1
ATOM 1585 O O . GLY A 1 210 ? 11.074 -12.000 -23.438 1.00 91.44 210 GLY A O 1
ATOM 1586 N N . PHE A 1 211 ? 12.188 -10.471 -22.237 1.00 93.19 211 PHE A N 1
ATOM 1587 C CA . PHE A 1 211 ? 13.529 -10.987 -22.532 1.00 93.19 211 PHE A CA 1
ATOM 1588 C C . PHE A 1 211 ? 14.483 -10.876 -21.336 1.00 93.19 211 PHE A C 1
ATOM 1590 O O . PHE A 1 211 ? 14.355 -9.991 -20.490 1.00 93.19 211 PHE A O 1
ATOM 1597 N N . CYS A 1 212 ? 15.470 -11.774 -21.277 1.00 94.44 212 CYS A N 1
ATOM 1598 C CA . CYS A 1 212 ? 16.440 -11.806 -20.184 1.00 94.44 212 CYS A CA 1
ATOM 1599 C C . CYS A 1 212 ? 17.471 -10.666 -20.273 1.00 94.44 212 CYS A C 1
ATOM 1601 O O . CYS A 1 212 ? 17.977 -10.344 -21.350 1.00 94.44 212 CYS A O 1
ATOM 1603 N N . LEU A 1 213 ? 17.843 -10.110 -19.120 1.00 94.38 213 LEU A N 1
ATOM 1604 C CA . LEU A 1 213 ? 18.742 -8.963 -18.981 1.00 94.38 213 LEU A CA 1
ATOM 1605 C C . LEU A 1 213 ? 20.089 -9.371 -18.368 1.00 94.38 213 LEU A C 1
ATOM 1607 O O . LEU A 1 213 ? 20.130 -10.033 -17.333 1.00 94.38 213 LEU A O 1
ATOM 1611 N N . ARG A 1 214 ? 21.199 -8.917 -18.968 1.00 95.06 214 ARG A N 1
ATOM 1612 C CA . ARG A 1 214 ? 22.556 -9.038 -18.398 1.00 95.06 214 ARG A CA 1
ATOM 1613 C C . ARG A 1 214 ? 22.807 -7.890 -17.420 1.00 95.06 214 ARG A C 1
ATOM 1615 O O . ARG A 1 214 ? 23.258 -6.812 -17.820 1.00 95.06 214 ARG A O 1
ATOM 1622 N N . LEU A 1 215 ? 22.449 -8.103 -16.155 1.00 94.69 215 LEU A N 1
ATOM 1623 C CA . LEU A 1 215 ? 22.469 -7.060 -15.125 1.00 94.69 215 LEU A CA 1
ATOM 1624 C C . LEU A 1 215 ? 23.887 -6.584 -14.784 1.00 94.69 215 LEU A C 1
ATOM 1626 O O . LEU A 1 215 ? 24.056 -5.417 -14.447 1.00 94.69 215 LEU A O 1
ATOM 1630 N N . GLU A 1 216 ? 24.902 -7.431 -14.953 1.00 93.69 216 GLU A N 1
ATOM 1631 C CA . GLU A 1 216 ? 26.314 -7.104 -14.722 1.00 93.69 216 GLU A CA 1
ATOM 1632 C C . GLU A 1 216 ? 26.760 -5.975 -15.662 1.00 93.69 216 GLU A C 1
ATOM 1634 O O . GLU A 1 216 ? 27.236 -4.929 -15.224 1.00 93.69 216 GLU A O 1
ATOM 1639 N N . CYS A 1 217 ? 26.537 -6.147 -16.971 1.00 92.81 217 CYS A N 1
ATOM 1640 C CA . CYS A 1 217 ? 26.854 -5.133 -17.976 1.00 92.81 217 CYS A CA 1
ATOM 1641 C C . CYS A 1 217 ? 26.031 -3.855 -17.762 1.00 92.81 217 CYS A C 1
ATOM 1643 O O . CYS A 1 217 ? 26.568 -2.752 -17.856 1.00 92.81 217 CYS A O 1
ATOM 1645 N N . PHE A 1 218 ? 24.740 -3.998 -17.443 1.00 92.88 218 PHE A N 1
ATOM 1646 C CA . PHE A 1 218 ? 23.863 -2.856 -17.188 1.00 92.88 218 PHE A CA 1
ATOM 1647 C C . PHE A 1 218 ? 24.325 -2.034 -15.975 1.00 92.88 218 PHE A C 1
ATOM 1649 O O . PHE A 1 218 ? 24.339 -0.802 -16.048 1.00 92.88 218 PHE A O 1
ATOM 1656 N N . HIS A 1 219 ? 24.733 -2.701 -14.888 1.00 94.06 219 HIS A N 1
ATOM 1657 C CA . HIS A 1 219 ? 25.269 -2.061 -13.690 1.00 94.06 219 HIS A CA 1
ATOM 1658 C C . HIS A 1 219 ? 26.579 -1.328 -13.983 1.00 94.06 219 HIS A C 1
ATOM 1660 O O . HIS A 1 219 ? 26.699 -0.161 -13.626 1.00 94.06 219 HIS A O 1
ATOM 1666 N N . THR A 1 220 ? 27.520 -1.948 -14.704 1.00 93.06 220 THR A N 1
ATOM 1667 C CA . THR A 1 220 ? 28.787 -1.299 -15.086 1.00 93.06 220 THR A CA 1
ATOM 1668 C C . THR A 1 220 ? 28.557 -0.005 -15.875 1.00 93.06 220 THR A C 1
ATOM 1670 O O . THR A 1 220 ? 29.222 0.995 -15.614 1.00 93.06 220 THR A O 1
ATOM 1673 N N . CYS A 1 221 ? 27.586 0.017 -16.796 1.00 92.25 221 CYS A N 1
ATOM 1674 C CA . CYS A 1 221 ? 27.248 1.217 -17.570 1.00 92.25 221 CYS A CA 1
ATOM 1675 C C . CYS A 1 221 ? 26.502 2.297 -16.763 1.00 92.25 221 CYS A C 1
ATOM 1677 O O . CYS A 1 221 ? 26.629 3.476 -17.080 1.00 92.25 221 CYS A O 1
ATOM 1679 N N . HIS A 1 222 ? 25.735 1.923 -15.732 1.00 92.50 222 HIS A N 1
ATOM 1680 C CA . HIS A 1 222 ? 24.879 2.840 -14.962 1.00 92.50 222 HIS A CA 1
ATOM 1681 C C . HIS A 1 222 ? 25.170 2.813 -13.453 1.00 92.50 222 HIS A C 1
ATOM 1683 O O . HIS A 1 222 ? 24.258 2.953 -12.632 1.00 92.50 222 HIS A O 1
ATOM 1689 N N . SER A 1 223 ? 26.428 2.613 -13.060 1.00 91.88 223 SER A N 1
ATOM 1690 C CA . SER A 1 223 ? 26.831 2.374 -11.662 1.00 91.88 223 SER A CA 1
ATOM 1691 C C . SER A 1 223 ? 26.470 3.521 -10.710 1.00 91.88 223 SER A C 1
ATOM 1693 O O . SER A 1 223 ? 26.209 3.295 -9.535 1.00 91.88 223 SER A O 1
ATOM 1695 N N . GLN A 1 224 ? 26.353 4.746 -11.230 1.00 92.56 224 GLN A N 1
ATOM 1696 C CA . GLN A 1 224 ? 25.912 5.932 -10.484 1.00 92.56 224 GLN A CA 1
ATOM 1697 C C . GLN A 1 224 ? 24.443 5.871 -10.021 1.00 92.56 224 GLN A C 1
ATOM 1699 O O . GLN A 1 224 ? 24.088 6.498 -9.024 1.00 92.56 224 GLN A O 1
ATOM 1704 N N . PHE A 1 225 ? 23.587 5.127 -10.730 1.00 92.75 225 PHE A N 1
ATOM 1705 C CA . PHE A 1 225 ? 22.139 5.047 -10.474 1.00 92.75 225 PHE A CA 1
ATOM 1706 C C . PHE A 1 225 ? 21.665 3.643 -10.087 1.00 92.75 225 PHE A C 1
ATOM 1708 O O . PHE A 1 225 ? 20.509 3.471 -9.696 1.00 92.75 225 PHE A O 1
ATOM 1715 N N . SER A 1 226 ? 22.534 2.638 -10.194 1.00 95.06 226 SER A N 1
ATOM 1716 C CA . SER A 1 226 ? 22.204 1.234 -9.968 1.00 95.06 226 SER A CA 1
ATOM 1717 C C . SER A 1 226 ? 23.021 0.621 -8.835 1.00 95.06 226 SER A C 1
ATOM 1719 O O . SER A 1 226 ? 24.164 0.990 -8.592 1.00 95.06 226 SER A O 1
ATOM 1721 N N . SER A 1 227 ? 22.432 -0.345 -8.139 1.00 95.50 227 SER A N 1
ATOM 1722 C CA . SER A 1 227 ? 23.117 -1.185 -7.155 1.00 95.50 227 SER A CA 1
ATOM 1723 C C . SER A 1 227 ? 22.733 -2.635 -7.424 1.00 95.50 227 SER A C 1
ATOM 1725 O O . SER A 1 227 ? 21.542 -2.953 -7.444 1.00 95.50 227 SER A O 1
ATOM 1727 N N . TYR A 1 228 ? 23.718 -3.499 -7.659 1.00 96.50 228 TYR A N 1
ATOM 1728 C CA . TYR A 1 228 ? 23.505 -4.909 -7.973 1.00 96.50 228 TYR A CA 1
ATOM 1729 C C . TYR A 1 228 ? 24.536 -5.759 -7.233 1.00 96.50 228 TYR A C 1
ATOM 1731 O O . TYR A 1 228 ? 25.711 -5.757 -7.573 1.00 96.50 228 TYR A O 1
ATOM 1739 N N . GLU A 1 229 ? 24.061 -6.458 -6.207 1.00 94.25 229 GLU A N 1
ATOM 1740 C CA . GLU A 1 229 ? 24.848 -7.324 -5.329 1.00 94.25 229 GLU A CA 1
ATOM 1741 C C . GLU A 1 229 ? 24.094 -8.659 -5.239 1.00 94.25 229 GLU A C 1
ATOM 1743 O O . GLU A 1 229 ? 23.242 -8.810 -4.356 1.00 94.25 229 GLU A O 1
ATOM 1748 N N . PRO A 1 230 ? 24.302 -9.601 -6.183 1.00 92.06 230 PRO A N 1
ATOM 1749 C CA . PRO A 1 230 ? 23.438 -10.777 -6.341 1.00 92.06 230 PRO A CA 1
ATOM 1750 C C . PRO A 1 230 ? 23.394 -11.678 -5.097 1.00 92.06 230 PRO A C 1
ATOM 1752 O O . PRO A 1 230 ? 22.354 -12.274 -4.818 1.00 92.06 230 PRO A O 1
ATOM 1755 N N . GLU A 1 231 ? 24.473 -11.701 -4.307 1.00 94.62 231 GLU A N 1
ATOM 1756 C CA . GLU A 1 231 ? 24.567 -12.403 -3.017 1.00 94.62 231 GLU A CA 1
ATOM 1757 C C . GLU A 1 231 ? 23.652 -11.808 -1.926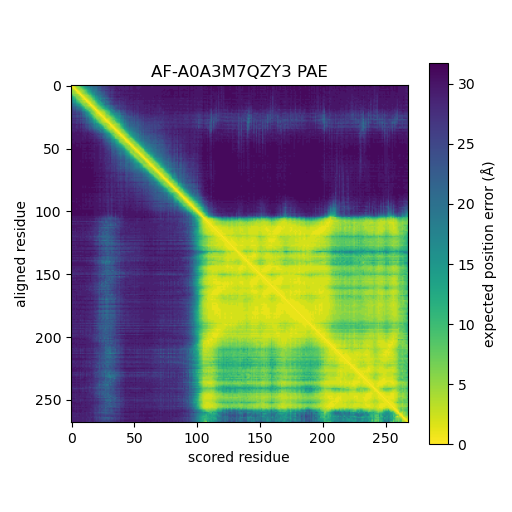 1.00 94.62 231 GLU A C 1
ATOM 1759 O O . GLU A 1 231 ? 23.252 -12.503 -0.993 1.00 94.62 231 GLU A O 1
ATOM 1764 N N . LEU A 1 232 ? 23.308 -10.518 -2.027 1.00 94.25 232 LEU A N 1
ATOM 1765 C CA . LEU A 1 232 ? 22.432 -9.816 -1.080 1.00 94.25 232 LEU A CA 1
ATOM 1766 C C . LEU A 1 232 ? 20.992 -9.706 -1.593 1.00 94.25 232 LEU A C 1
ATOM 1768 O O . LEU A 1 232 ? 20.044 -9.769 -0.806 1.00 94.25 232 LEU A O 1
ATOM 1772 N N . PHE A 1 233 ? 20.811 -9.502 -2.900 1.00 94.44 233 PHE A N 1
ATOM 1773 C CA . PHE A 1 233 ? 19.502 -9.378 -3.532 1.00 94.44 233 PHE A CA 1
ATOM 1774 C C . PHE A 1 233 ? 19.572 -9.754 -5.029 1.00 94.44 233 PHE A C 1
ATOM 1776 O O . PHE A 1 233 ? 20.342 -9.147 -5.769 1.00 94.44 233 PHE A O 1
ATOM 1783 N N . PRO A 1 234 ? 18.728 -10.684 -5.528 1.00 93.25 234 PRO A N 1
ATOM 1784 C CA . PRO A 1 234 ? 18.821 -11.225 -6.895 1.00 93.25 234 PRO A CA 1
ATOM 1785 C C . PRO A 1 234 ? 18.339 -10.278 -8.015 1.00 93.25 234 PRO A C 1
ATOM 1787 O O . PRO A 1 234 ? 18.155 -10.708 -9.154 1.00 93.25 234 PRO A O 1
ATOM 1790 N N . GLY A 1 235 ? 18.068 -9.009 -7.706 1.00 94.88 235 GLY A N 1
ATOM 1791 C CA . GLY A 1 235 ? 17.655 -7.994 -8.672 1.00 94.88 235 GLY A CA 1
ATOM 1792 C C . GLY A 1 235 ? 18.553 -6.763 -8.604 1.00 94.88 235 GLY A C 1
ATOM 1793 O O . GLY A 1 235 ? 19.131 -6.447 -7.569 1.00 94.88 235 GLY A O 1
ATOM 1794 N N . LEU A 1 236 ? 18.645 -6.026 -9.703 1.00 96.50 236 LEU A N 1
ATOM 1795 C CA . LEU A 1 236 ? 19.319 -4.736 -9.749 1.00 96.50 236 LEU A CA 1
ATOM 1796 C C . LEU A 1 236 ? 18.365 -3.641 -9.260 1.00 96.50 236 LEU A C 1
ATOM 1798 O O . LEU A 1 236 ? 17.248 -3.495 -9.758 1.00 96.50 236 LEU A O 1
ATOM 1802 N N . ILE A 1 237 ? 18.808 -2.864 -8.273 1.00 96.19 237 ILE A N 1
ATOM 1803 C CA . ILE A 1 237 ? 18.069 -1.723 -7.727 1.00 96.19 237 ILE A CA 1
ATOM 1804 C C . ILE A 1 237 ? 18.464 -0.485 -8.527 1.00 96.19 237 ILE A C 1
ATOM 1806 O O . ILE A 1 237 ? 19.584 -0.001 -8.386 1.00 96.19 237 ILE A O 1
ATOM 1810 N N . TYR A 1 238 ? 17.556 0.047 -9.342 1.00 94.94 238 TYR A N 1
ATOM 1811 C CA . TYR A 1 238 ? 17.765 1.282 -10.098 1.00 94.94 238 TYR A CA 1
ATOM 1812 C C . TYR A 1 238 ? 17.036 2.450 -9.429 1.00 94.94 238 TYR A C 1
ATOM 1814 O O . TYR A 1 238 ? 15.856 2.348 -9.086 1.00 94.94 238 TYR A O 1
ATOM 1822 N N . ARG A 1 239 ? 17.731 3.570 -9.226 1.00 92.81 239 ARG A N 1
ATOM 1823 C CA . ARG A 1 239 ? 17.221 4.756 -8.529 1.00 92.81 239 ARG A CA 1
ATOM 1824 C C . ARG A 1 239 ? 17.165 5.926 -9.499 1.00 92.81 239 ARG A C 1
ATOM 1826 O O . ARG A 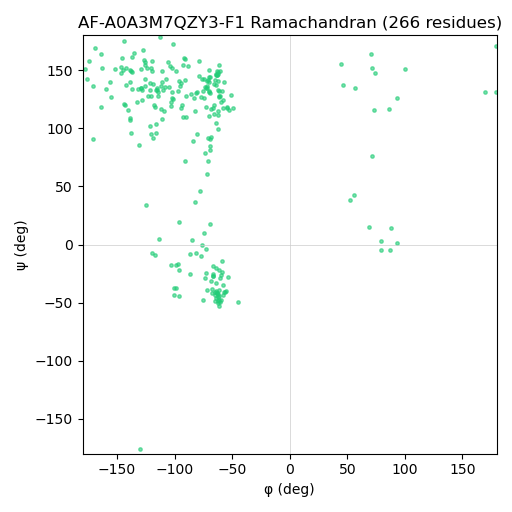1 239 ? 18.186 6.535 -9.805 1.00 92.81 239 ARG A O 1
ATOM 1833 N N . LEU A 1 240 ? 15.962 6.257 -9.954 1.00 88.88 240 LEU A N 1
ATOM 1834 C CA . LEU A 1 240 ? 15.739 7.425 -10.794 1.00 88.88 240 LEU A CA 1
ATOM 1835 C C . LEU A 1 240 ? 15.677 8.679 -9.906 1.00 88.88 240 LEU A C 1
ATOM 1837 O O . LEU A 1 240 ? 15.000 8.676 -8.874 1.00 88.88 240 LEU A O 1
ATOM 1841 N N . HIS A 1 241 ? 16.416 9.731 -10.270 1.00 84.62 241 HIS A N 1
ATOM 1842 C CA . HIS A 1 241 ? 16.448 10.974 -9.491 1.00 84.62 241 HIS A CA 1
ATOM 1843 C C . HIS A 1 241 ? 15.170 11.794 -9.704 1.00 84.62 241 HIS A C 1
ATOM 1845 O O . HIS A 1 241 ? 14.525 12.209 -8.739 1.00 84.62 241 HIS A O 1
ATOM 1851 N N . GLU A 1 242 ? 14.776 11.957 -10.967 1.00 81.94 242 GLU A N 1
ATOM 1852 C CA . GLU A 1 242 ? 13.613 12.727 -11.387 1.00 81.94 242 GLU A CA 1
ATOM 1853 C C . GLU A 1 242 ? 12.886 11.997 -12.537 1.00 81.94 242 GLU A C 1
ATOM 1855 O O . GLU A 1 242 ? 13.485 11.796 -13.592 1.00 81.94 242 GLU A O 1
ATOM 1860 N N . PRO A 1 243 ? 11.630 11.543 -12.341 1.00 83.62 243 PRO A N 1
ATOM 1861 C CA . PRO A 1 243 ? 10.915 11.487 -11.066 1.00 83.62 243 PRO A CA 1
ATOM 1862 C C . PRO A 1 243 ? 11.593 10.541 -10.056 1.00 83.62 243 PRO A C 1
ATOM 1864 O O . PRO A 1 243 ? 12.125 9.495 -10.418 1.00 83.62 243 PRO A O 1
ATOM 1867 N N . LYS A 1 244 ? 11.526 10.883 -8.761 1.00 85.25 244 LYS A N 1
ATOM 1868 C CA . LYS A 1 244 ? 12.116 10.081 -7.672 1.00 85.25 244 LYS A CA 1
ATOM 1869 C C . LYS A 1 244 ? 11.380 8.747 -7.487 1.00 85.25 244 LYS A C 1
ATOM 1871 O O . LYS A 1 244 ? 10.399 8.683 -6.742 1.00 85.25 244 LYS A O 1
ATOM 1876 N N . VAL A 1 245 ? 11.864 7.705 -8.159 1.00 89.00 245 VAL A N 1
ATOM 1877 C CA . VAL A 1 245 ? 11.257 6.364 -8.260 1.00 89.00 245 VAL A CA 1
ATOM 1878 C C . VAL A 1 245 ? 12.348 5.297 -8.113 1.00 89.00 245 VAL A C 1
ATOM 1880 O O . VAL A 1 245 ? 13.500 5.518 -8.490 1.00 89.00 245 VAL A O 1
ATOM 1883 N N . VAL A 1 246 ? 11.998 4.135 -7.553 1.00 91.44 246 VAL A N 1
ATOM 1884 C CA . VAL A 1 246 ? 12.897 2.972 -7.484 1.00 91.44 246 VAL A CA 1
ATOM 1885 C C . VAL A 1 246 ? 12.336 1.845 -8.342 1.00 91.44 246 VAL A C 1
ATOM 1887 O O . VAL A 1 246 ? 11.156 1.506 -8.232 1.00 91.44 246 VAL A O 1
ATOM 1890 N N . LEU A 1 247 ? 13.191 1.266 -9.183 1.00 93.12 247 LEU A N 1
ATOM 1891 C CA . LEU A 1 247 ? 12.899 0.087 -9.987 1.00 93.12 247 LEU A CA 1
ATOM 1892 C C . LEU A 1 247 ? 13.731 -1.087 -9.454 1.00 93.12 247 LEU A C 1
ATOM 1894 O O . LEU A 1 247 ? 14.901 -0.924 -9.112 1.00 93.12 247 LEU A O 1
ATOM 1898 N N . LEU A 1 248 ? 13.129 -2.269 -9.394 1.00 94.94 248 LEU A N 1
ATOM 1899 C CA . LEU A 1 248 ? 13.788 -3.541 -9.108 1.00 94.94 248 LEU A CA 1
ATOM 1900 C C . LEU A 1 248 ? 13.745 -4.360 -10.398 1.00 94.94 248 LEU A C 1
ATOM 1902 O O . LEU A 1 248 ? 12.670 -4.796 -10.812 1.00 94.94 248 LEU A O 1
ATOM 1906 N N . ILE A 1 249 ? 14.893 -4.505 -11.050 1.00 95.69 249 ILE A N 1
ATOM 1907 C CA . ILE A 1 249 ? 15.045 -5.134 -12.364 1.00 95.69 249 ILE A CA 1
ATOM 1908 C C . ILE A 1 249 ? 15.611 -6.540 -12.157 1.00 95.69 249 ILE A C 1
ATOM 1910 O O . ILE A 1 249 ? 16.676 -6.698 -11.567 1.00 95.69 249 ILE A O 1
ATOM 1914 N N . PHE A 1 250 ? 14.915 -7.567 -12.635 1.00 96.56 250 PHE A N 1
ATOM 1915 C CA . PHE A 1 250 ? 15.341 -8.961 -12.507 1.00 96.56 250 PHE A CA 1
ATOM 1916 C C . PHE A 1 250 ? 15.936 -9.484 -13.820 1.00 96.56 250 PHE A C 1
ATOM 1918 O O . PHE A 1 250 ? 15.525 -9.074 -14.905 1.00 96.56 250 PHE A O 1
ATOM 1925 N N . VAL A 1 251 ? 16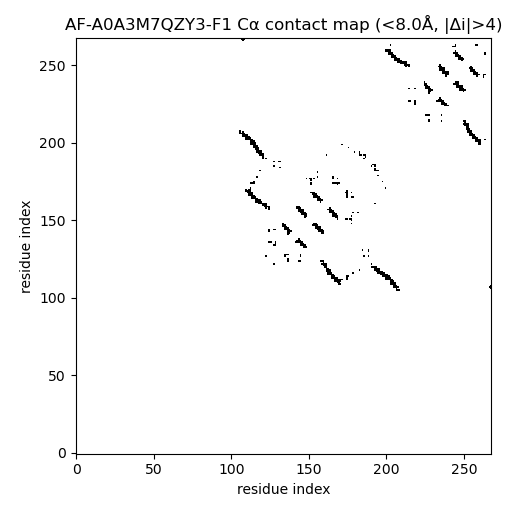.856 -10.453 -13.725 1.00 95.81 251 VAL A N 1
ATOM 1926 C CA . VAL A 1 251 ? 17.500 -11.121 -14.880 1.00 95.81 251 VAL A CA 1
ATOM 1927 C C . VAL A 1 251 ? 16.471 -11.685 -15.870 1.00 95.81 251 VAL A C 1
ATOM 1929 O O . VAL A 1 251 ? 16.738 -11.753 -17.062 1.00 95.81 251 VAL A O 1
ATOM 1932 N N . SER A 1 252 ? 15.275 -12.043 -15.398 1.00 94.62 252 SER A N 1
ATOM 1933 C CA . SER A 1 252 ? 14.162 -12.562 -16.202 1.00 94.62 252 SER A CA 1
ATOM 1934 C C . SER A 1 252 ? 13.439 -11.533 -17.082 1.00 94.62 252 SER A C 1
ATOM 1936 O O . SER A 1 252 ? 12.516 -11.923 -17.786 1.00 94.62 252 SER A O 1
ATOM 1938 N N . GLY A 1 253 ? 13.788 -10.244 -17.012 1.00 92.62 253 GLY A N 1
ATOM 1939 C CA . GLY A 1 253 ? 13.068 -9.168 -17.709 1.00 92.62 253 GLY A CA 1
ATOM 1940 C C . GLY A 1 253 ? 11.888 -8.580 -16.923 1.00 92.62 253 GLY A C 1
ATOM 1941 O O . GLY A 1 253 ? 11.296 -7.577 -17.323 1.00 92.62 253 GLY A O 1
ATOM 1942 N N . LYS A 1 254 ? 11.564 -9.142 -15.755 1.00 94.44 254 LYS A N 1
ATOM 1943 C CA . LYS A 1 254 ? 10.561 -8.560 -14.857 1.00 94.44 254 LYS A CA 1
ATOM 1944 C C . LYS A 1 254 ? 11.114 -7.316 -14.177 1.00 94.44 254 LYS A C 1
ATOM 1946 O O . LYS A 1 254 ? 12.228 -7.327 -13.656 1.00 94.44 254 LYS A O 1
ATOM 1951 N N . VAL A 1 255 ? 10.304 -6.265 -14.126 1.00 94.50 255 VAL A N 1
ATOM 1952 C CA . VAL A 1 255 ? 10.625 -5.003 -13.460 1.00 94.50 255 VAL A CA 1
ATOM 1953 C C . VAL A 1 255 ? 9.492 -4.634 -12.511 1.00 94.50 255 VAL A C 1
ATOM 1955 O O . VAL A 1 255 ? 8.335 -4.523 -12.915 1.00 94.50 255 VAL A O 1
ATOM 1958 N N . VAL A 1 256 ? 9.823 -4.426 -11.237 1.00 93.94 256 VAL A N 1
ATOM 1959 C CA . VAL A 1 256 ? 8.898 -3.888 -10.231 1.00 93.94 256 VAL A CA 1
ATOM 1960 C C . VAL A 1 256 ? 9.233 -2.422 -10.004 1.00 93.94 256 VAL A C 1
ATOM 1962 O O . VAL A 1 256 ? 10.370 -2.084 -9.697 1.00 93.94 256 VAL A O 1
ATOM 1965 N N . ILE A 1 257 ? 8.241 -1.552 -10.131 1.00 91.25 257 ILE A N 1
ATOM 1966 C CA . ILE A 1 257 ? 8.373 -0.105 -9.962 1.00 91.25 257 ILE A CA 1
ATOM 1967 C C . ILE A 1 257 ? 7.682 0.264 -8.644 1.00 91.25 257 ILE A C 1
ATOM 1969 O O . ILE A 1 257 ? 6.578 -0.211 -8.378 1.00 91.25 257 ILE A O 1
ATOM 1973 N N . THR A 1 258 ? 8.295 1.104 -7.807 1.00 88.31 258 THR A N 1
ATOM 1974 C CA . THR A 1 258 ? 7.668 1.624 -6.578 1.00 88.31 258 THR A CA 1
ATOM 1975 C C . THR A 1 258 ? 7.934 3.119 -6.407 1.00 88.31 258 THR A C 1
ATOM 1977 O O . THR A 1 258 ? 9.067 3.587 -6.544 1.00 88.31 258 THR A O 1
ATOM 1980 N N . GLY A 1 259 ? 6.883 3.876 -6.083 1.00 79.38 259 GLY A N 1
ATOM 1981 C CA . GLY A 1 259 ? 6.955 5.327 -5.921 1.00 79.38 259 GLY A CA 1
ATOM 1982 C C . GLY A 1 259 ? 5.617 5.980 -5.558 1.00 79.38 259 GLY A C 1
ATOM 1983 O O . GLY A 1 259 ? 4.554 5.358 -5.585 1.00 79.38 259 GLY A O 1
ATOM 1984 N N . GLU A 1 260 ? 5.670 7.268 -5.215 1.00 69.81 260 GLU A N 1
ATOM 1985 C CA . GLU A 1 260 ? 4.469 8.068 -4.944 1.00 69.81 260 GLU A CA 1
ATOM 1986 C C . GLU A 1 260 ? 3.612 8.220 -6.215 1.00 69.81 260 GLU A C 1
ATOM 1988 O O . GLU A 1 260 ? 4.146 8.449 -7.299 1.00 69.81 260 GLU A O 1
ATOM 1993 N N . LEU A 1 261 ? 2.280 8.167 -6.073 1.00 63.25 261 LEU A N 1
ATOM 1994 C CA . LEU A 1 261 ? 1.303 8.230 -7.177 1.00 63.25 261 LEU A CA 1
ATOM 1995 C C . LEU A 1 261 ? 1.611 9.335 -8.208 1.00 63.25 261 LEU A C 1
ATOM 1997 O O . LEU A 1 261 ? 1.694 9.058 -9.402 1.00 63.25 261 LEU A O 1
ATOM 2001 N N . SER A 1 262 ? 1.860 10.565 -7.749 1.00 60.62 262 SER A N 1
ATOM 2002 C CA . SER A 1 262 ? 2.146 11.731 -8.603 1.00 60.62 262 SER A CA 1
ATOM 2003 C C . SER A 1 262 ? 3.367 11.562 -9.515 1.00 60.62 262 SER A C 1
ATOM 2005 O O . SER A 1 262 ? 3.473 12.239 -10.528 1.00 60.62 262 SER A O 1
ATOM 2007 N N . LYS A 1 263 ? 4.298 10.680 -9.140 1.00 56.84 263 LYS A N 1
ATOM 2008 C CA . LYS A 1 263 ? 5.538 10.376 -9.867 1.00 56.84 263 LYS A CA 1
ATOM 2009 C C . LYS A 1 263 ? 5.408 9.137 -10.750 1.00 56.84 263 LYS A C 1
ATOM 2011 O O . LYS A 1 263 ? 6.238 8.928 -11.626 1.00 56.84 263 LYS A O 1
ATOM 2016 N N . MET A 1 264 ? 4.385 8.319 -10.508 1.00 59.03 264 MET A N 1
ATOM 2017 C CA . MET A 1 264 ? 4.185 7.037 -11.176 1.00 59.03 264 MET A CA 1
ATOM 2018 C C . MET A 1 264 ? 3.223 7.114 -12.366 1.00 59.03 264 MET A C 1
ATOM 2020 O O . MET A 1 264 ? 3.324 6.287 -13.262 1.00 59.03 264 MET A O 1
ATOM 2024 N N . LEU A 1 265 ? 2.356 8.132 -12.418 1.00 57.97 265 LEU A N 1
ATOM 2025 C CA . LEU A 1 265 ? 1.462 8.415 -13.555 1.00 57.97 265 LEU A CA 1
ATOM 2026 C C . LEU A 1 265 ? 2.187 8.651 -14.895 1.00 57.97 265 LEU A C 1
ATOM 2028 O O . LEU A 1 265 ? 1.550 8.614 -15.933 1.00 57.97 265 LEU A O 1
ATOM 2032 N N . PHE A 1 266 ? 3.506 8.867 -14.898 1.00 56.50 266 PHE A N 1
ATOM 2033 C CA . PHE A 1 266 ? 4.309 8.917 -16.129 1.00 56.50 266 PHE A CA 1
ATOM 2034 C C . PHE A 1 266 ? 4.607 7.533 -16.736 1.00 56.50 266 PHE A C 1
ATOM 2036 O O . PHE A 1 266 ? 5.143 7.460 -17.837 1.00 56.50 266 PHE A O 1
ATOM 2043 N N . PHE A 1 267 ? 4.303 6.446 -16.019 1.00 54.91 267 PHE A N 1
ATOM 2044 C CA . PHE A 1 267 ? 4.596 5.065 -16.417 1.00 54.91 267 PHE A CA 1
ATOM 2045 C C . PHE A 1 267 ? 3.333 4.225 -16.694 1.00 54.91 267 PHE A C 1
ATOM 2047 O O . PHE A 1 267 ? 3.464 3.023 -16.911 1.00 54.91 267 PHE A O 1
ATOM 2054 N N . PHE A 1 268 ? 2.130 4.808 -16.647 1.00 53.97 268 PHE A N 1
ATOM 2055 C CA . PHE A 1 268 ? 0.843 4.113 -16.799 1.00 53.97 268 PHE A CA 1
ATOM 2056 C C . PHE A 1 268 ? -0.095 4.874 -17.737 1.00 53.97 268 PHE A C 1
ATOM 2058 O O . PHE A 1 268 ? -0.757 4.187 -18.545 1.00 53.97 268 PHE A O 1
#

Foldseek 3Di:
DDDDDDDDDDDDDDDDDDDPDDDDDDDDDDDDDDDDDPDDDDDDDDDDDDDDDDDDDDDDDDDDDDDDDDDDDDDDDDDDDDDDDDDDDDPCPPDPPPPPCPVPPWAKFWFKWKKKWAQPDFDDQVLCQVPPDQWDDDVVVPQWIWHADVVVGKIWTAHRRRMIMIMGDRDPVSRLVVLVVVSVSRVVSVDSTDTHDIDTFKTKIKTAPQAFDPVVVVCVVPVVFWDDDCVVPQWIWGADPVVGKIWTQHRRRMIMIMDGPVRCVVRD

InterPro domains:
  IPR000814 TATA-box binding protein [PF00352] (108-189)
  IPR000814 TATA-box binding protein [PF00352] (197-261)
  IPR000814 TATA-box binding protein [PR00686] (110-125)
  IPR000814 TATA-box binding protein [PR00686] (134-153)
  IPR000814 TATA-box binding protein [PR00686] (153-171)
  IPR000814 TATA-box binding protein [PR00686] (200-216)
  IPR000814 TATA-box binding protein [PR00686] (224-239)
  IPR000814 TATA-box binding protein [PR00686] (243-259)
  IPR000814 TATA-box binding protein [PTHR10126] (62-259)
  IPR012295 TBP domain superfamily [G3DSA:3.30.310.10] (111-260)
  IPR012295 TBP domain superfamily [G3DSA:3.30.310.10] (115-200)
  IPR030491 TATA-box binding protein, conserved site [PS00351] (137-186)
  IPR033710 TATA-box binding protein, eukaryotic [cd04516] (108-259)

pLDDT: mean 71.2, std 27.24, range [26.48, 98.12]